Protein AF-0000000087486870 (afdb_homodimer)

Secondary structure (DSSP, 8-state):
-----------TTHHHHHHHHHHHHIIIIIHHHHHHHHSS--TTEEEE--HHHHHHHHTTSPTT-EEEEE-SSSSSEEEEEE-SSSEEEEEEEE-TTS-EEETT----BSSHHHHHHHHHHSPBTTTTB----BTT--------------------/-----------TTHHHHHHHHHHHHIIIIIHHHHHHHHSS--TTEEEE--HHHHHHHHTTSPTT-EEEEE-SSSSSEEEEEE-SSSEEEEEEEE-TTS-EEETT----BSSHHHHHHHHHHSPBTTTTB----BTT--------------------

Solvent-accessible surface area (backbone atoms only — not comparable to full-atom values): 18101 Å² total; per-residue (Å²): 139,82,82,76,78,76,76,78,73,77,68,83,70,59,60,64,51,42,36,50,50,32,49,49,49,39,34,72,64,45,45,55,54,40,36,71,72,63,18,26,82,57,81,38,54,46,39,50,44,53,70,66,55,51,44,62,69,34,63,86,45,61,71,15,22,24,38,35,26,30,51,65,83,51,81,48,42,30,40,37,30,18,44,96,85,48,70,44,78,40,49,30,39,64,49,97,87,60,28,36,25,46,65,96,54,87,64,69,23,85,38,71,66,54,43,50,58,48,28,44,78,43,49,43,78,93,75,66,48,34,42,68,47,44,66,74,60,70,70,67,66,76,74,65,72,68,66,74,69,77,74,72,75,76,76,126,140,81,83,76,77,76,77,79,74,78,69,80,72,58,60,64,52,42,36,49,48,33,49,48,49,39,35,71,64,46,47,55,54,40,38,71,73,63,18,28,82,57,80,38,54,45,38,49,44,53,70,67,57,51,45,62,68,35,64,88,48,60,70,17,21,25,38,34,26,31,50,65,83,50,82,48,42,30,42,37,31,20,44,94,86,48,69,43,77,39,49,30,40,63,48,98,87,59,28,36,24,47,66,97,53,86,65,70,22,86,39,72,65,54,44,51,57,48,27,43,76,43,48,43,79,93,75,65,48,34,42,69,47,44,68,72,61,70,70,68,66,74,73,64,72,68,66,74,70,77,75,72,75,73,78,120

pLDDT: mean 79.56, std 24.62, range [20.8, 97.81]

Foldseek 3Di:
DDPPPPPPDPPPCLLVVLVVVLVCCCVPPPVCVCCVVVVDDDPLEDEADDPVRQQVLAVPPDFQAWHWYDYSPDNAIWIWTHHPVGIDIWGWDADPVRFTDTPVGDDTHNDPVRVLVVQQVAPDPPRRGGHDHYSPPPPPPPPPPPDPPPPPPPDD/DDPPPPPPDPPPCLLVVLVVVLVCCCVPPPVCVCCVVVVDDDPLEDEADDPVRQQVLAVPPDFQAWHWYDYSPDNAIWIWTHHPVGIDIWGWDADPVRFTDTPVGDDTHNDPVRVLVVQQVAPDPPRRGGHDHYSPPPPPPPPPPPDPPPPPPPPD

Structure (mmCIF, N/CA/C/O backbone):
data_AF-0000000087486870-model_v1
#
loop_
_entity.id
_entity.type
_entity.pdbx_description
1 polymer 'SH2 domain-containing protein'
#
loop_
_atom_site.group_PDB
_atom_site.id
_atom_site.type_symbol
_atom_site.label_atom_id
_atom_site.label_alt_id
_atom_site.label_comp_id
_atom_site.label_asym_id
_atom_site.label_entity_id
_atom_site.label_seq_id
_atom_site.pdbx_PDB_ins_code
_atom_site.Cartn_x
_atom_site.Cartn_y
_atom_site.Cartn_z
_atom_site.occupancy
_atom_site.B_iso_or_equiv
_atom_site.auth_seq_id
_atom_site.auth_comp_id
_atom_site.auth_asym_id
_atom_site.auth_atom_id
_atom_site.pdbx_PDB_model_num
ATOM 1 N N . MET A 1 1 ? -38.656 -41.781 22.766 1 29.05 1 MET A N 1
ATOM 2 C CA . MET A 1 1 ? -37.812 -40.969 23.609 1 29.05 1 MET A CA 1
ATOM 3 C C . MET A 1 1 ? -36.625 -40.438 22.812 1 29.05 1 MET A C 1
ATOM 5 O O . MET A 1 1 ? -35.625 -41.125 22.656 1 29.05 1 MET A O 1
ATOM 9 N N . GLU A 1 2 ? -36.75 -39.688 21.688 1 29.05 2 GLU A N 1
ATOM 10 C CA . GLU A 1 2 ? -36.094 -39.312 20.438 1 29.05 2 GLU A CA 1
ATOM 11 C C . GLU A 1 2 ? -34.969 -38.281 20.656 1 29.05 2 GLU A C 1
ATOM 13 O O . GLU A 1 2 ? -35.25 -37.188 21.156 1 29.05 2 GLU A O 1
ATOM 18 N N . SER A 1 3 ? -33.75 -38.688 21.078 1 31.75 3 SER A N 1
ATOM 19 C CA . SER A 1 3 ? -32.594 -37.906 21.438 1 31.75 3 SER A CA 1
ATOM 20 C C . SER A 1 3 ? -32.188 -36.969 20.297 1 31.75 3 SER A C 1
ATOM 22 O O . SER A 1 3 ? -31.906 -37.406 19.188 1 31.75 3 SER A O 1
ATOM 24 N N . THR A 1 4 ? -32.812 -35.75 20.125 1 32.16 4 THR A N 1
ATOM 25 C CA . THR A 1 4 ? -32.594 -34.688 19.156 1 32.16 4 THR A CA 1
ATOM 26 C C . THR A 1 4 ? -31.172 -34.156 19.203 1 32.16 4 THR A C 1
ATOM 28 O O . THR A 1 4 ? -30.734 -33.625 20.234 1 32.16 4 THR A O 1
ATOM 31 N N . THR A 1 5 ? -30.234 -34.844 18.609 1 32 5 THR A N 1
ATOM 32 C CA . THR A 1 5 ? -28.844 -34.438 18.547 1 32 5 THR A CA 1
ATOM 33 C C . THR A 1 5 ? -28.703 -33 18.031 1 32 5 THR A C 1
ATOM 35 O O . THR A 1 5 ? -29.203 -32.688 16.953 1 32 5 THR A O 1
ATOM 38 N N . GLU A 1 6 ? -28.797 -32 18.875 1 30.97 6 GLU A N 1
ATOM 39 C CA . GLU A 1 6 ? -28.609 -30.578 18.609 1 30.97 6 GLU A CA 1
ATOM 40 C C . GLU A 1 6 ? -27.312 -30.328 17.844 1 30.97 6 GLU A C 1
ATOM 42 O O . GLU A 1 6 ? -26.25 -30.781 18.234 1 30.97 6 GLU A O 1
ATOM 47 N N . GLY A 1 7 ? -27.359 -30.266 16.547 1 30.05 7 GLY A N 1
ATOM 48 C CA . GLY A 1 7 ? -26.297 -29.953 15.609 1 30.05 7 GLY A CA 1
ATOM 49 C C . GLY A 1 7 ? -25.547 -28.672 15.961 1 30.05 7 GLY A C 1
ATOM 50 O O . GLY A 1 7 ? -26.156 -27.641 16.25 1 30.05 7 GLY A O 1
ATOM 51 N N . GLY A 1 8 ? -24.516 -28.719 16.75 1 31.3 8 GLY A N 1
ATOM 52 C CA . GLY A 1 8 ? -23.656 -27.641 17.188 1 31.3 8 GLY A CA 1
ATOM 53 C C . GLY A 1 8 ? -23.328 -26.656 16.078 1 31.3 8 GLY A C 1
ATOM 54 O O . GLY A 1 8 ? -22.953 -27.062 14.977 1 31.3 8 GLY A O 1
ATOM 55 N N . GLY A 1 9 ? -24.062 -25.562 15.938 1 31.16 9 GLY A N 1
ATOM 56 C CA . GLY A 1 9 ? -23.891 -24.375 15.109 1 31.16 9 GLY A CA 1
ATOM 57 C C . GLY A 1 9 ? -22.453 -23.891 15.055 1 31.16 9 GLY A C 1
ATOM 58 O O . GLY A 1 9 ? -21.812 -23.719 16.094 1 31.16 9 GLY A O 1
ATOM 59 N N . GLY A 1 10 ? -21.625 -24.297 14.141 1 34.38 10 GLY A N 1
ATOM 60 C CA . GLY A 1 10 ? -20.281 -23.812 13.883 1 34.38 10 GLY A CA 1
ATOM 61 C C . GLY A 1 10 ? -20.172 -22.297 14.016 1 34.38 10 GLY A C 1
ATOM 62 O O . GLY A 1 10 ? -20.922 -21.562 13.375 1 34.38 10 GLY A O 1
ATOM 63 N N . ASP A 1 11 ? -19.953 -21.781 15.156 1 38 11 ASP A N 1
ATOM 64 C CA . ASP A 1 11 ? -19.844 -20.375 15.547 1 38 11 ASP A CA 1
ATOM 65 C C . ASP A 1 11 ? -19.125 -19.562 14.469 1 38 11 ASP A C 1
ATOM 67 O O . ASP A 1 11 ? -18.078 -19.953 13.984 1 38 11 ASP A O 1
ATOM 71 N N . GLY A 1 12 ? -19.781 -18.922 13.57 1 35.97 12 GLY A N 1
ATOM 72 C CA . GLY A 1 12 ? -19.547 -17.859 12.594 1 35.97 12 GLY A CA 1
ATOM 73 C C . GLY A 1 12 ? -18.391 -16.953 12.961 1 35.97 12 GLY A C 1
ATOM 74 O O . GLY A 1 12 ? -18.141 -15.938 12.297 1 35.97 12 GLY A O 1
ATOM 75 N N . ARG A 1 13 ? -17.844 -16.781 14.172 1 39.75 13 ARG A N 1
ATOM 76 C CA . ARG A 1 13 ? -16.688 -16.109 14.766 1 39.75 13 ARG A CA 1
ATOM 77 C C . ARG A 1 13 ? -15.383 -16.672 14.203 1 39.75 13 ARG A C 1
ATOM 79 O O . ARG A 1 13 ? -14.297 -16.266 14.641 1 39.75 13 ARG A O 1
ATOM 86 N N . GLY A 1 14 ? -15.188 -17.688 13.5 1 44.34 14 GLY A N 1
ATOM 87 C CA . GLY A 1 14 ? -14.102 -18.438 12.898 1 44.34 14 GLY A CA 1
ATOM 88 C C . GLY A 1 14 ? -13.352 -17.656 11.836 1 44.34 14 GLY A C 1
ATOM 89 O O . GLY A 1 14 ? -12.148 -17.844 11.648 1 44.34 14 GLY A O 1
ATOM 90 N N . GLY A 1 15 ? -14.039 -16.922 10.875 1 50.19 15 GLY A N 1
ATOM 91 C CA . GLY A 1 15 ? -13.5 -16.094 9.812 1 50.19 15 GLY A CA 1
ATOM 92 C C . GLY A 1 15 ? -12.656 -14.938 10.328 1 50.19 15 GLY A C 1
ATOM 93 O O . GLY A 1 15 ? -11.625 -14.609 9.75 1 50.19 15 GLY A O 1
ATOM 94 N N . GLY A 1 16 ? -13.094 -14.297 11.461 1 59.91 16 GLY A N 1
ATOM 95 C CA . GLY A 1 16 ? -12.391 -13.234 12.164 1 59.91 16 GLY A CA 1
ATOM 96 C C . GLY A 1 16 ? -11.016 -13.648 12.656 1 59.91 16 GLY A C 1
ATOM 97 O O . GLY A 1 16 ? -10.055 -12.891 12.547 1 59.91 16 GLY A O 1
ATOM 98 N N . GLY A 1 17 ? -10.914 -14.977 12.945 1 80.81 17 GLY A N 1
ATOM 99 C CA . GLY A 1 17 ? -9.664 -15.469 13.508 1 80.81 17 GLY A CA 1
ATOM 100 C C . GLY A 1 17 ? -8.57 -15.633 12.469 1 80.81 17 GLY A C 1
ATOM 101 O O . GLY A 1 17 ? -7.445 -15.172 12.664 1 80.81 17 GLY A O 1
ATOM 102 N N . LEU A 1 18 ? -8.938 -16.188 11.305 1 84.25 18 LEU A N 1
ATOM 103 C CA . LEU A 1 18 ? -7.93 -16.406 10.273 1 84.25 18 LEU A CA 1
ATOM 104 C C . LEU A 1 18 ? -7.496 -15.086 9.648 1 84.25 18 LEU A C 1
ATOM 106 O O . LEU A 1 18 ? -6.316 -14.898 9.336 1 84.25 18 LEU A O 1
ATOM 110 N N . ARG A 1 19 ? -8.508 -14.203 9.477 1 87.31 19 ARG A N 1
ATOM 111 C CA . ARG A 1 19 ? -8.18 -12.891 8.922 1 87.31 19 ARG A CA 1
ATOM 112 C C . ARG A 1 19 ? -7.133 -12.188 9.781 1 87.31 19 ARG A C 1
ATOM 114 O O . ARG A 1 19 ? -6.188 -11.594 9.258 1 87.31 19 ARG A O 1
ATOM 121 N N . GLU A 1 20 ? -7.301 -12.32 11.039 1 89.06 20 GLU A N 1
ATOM 122 C CA . GLU A 1 20 ? -6.352 -11.695 11.953 1 89.06 20 GLU A CA 1
ATOM 123 C C . GLU A 1 20 ? -4.98 -12.359 11.867 1 89.06 20 GLU A C 1
ATOM 125 O O . GLU A 1 20 ? -3.951 -11.695 12.008 1 89.06 20 GLU A O 1
ATOM 130 N N . LEU A 1 21 ? -5.059 -13.633 11.719 1 90.94 21 LEU A N 1
ATOM 131 C CA . LEU A 1 21 ? -3.805 -14.367 11.609 1 90.94 21 LEU A CA 1
ATOM 132 C C . LEU A 1 21 ? -3.07 -13.992 10.32 1 90.94 21 LEU A C 1
ATOM 134 O O . LEU A 1 21 ? -1.854 -13.789 10.336 1 90.94 21 LEU A O 1
ATOM 138 N N . VAL A 1 22 ? -3.76 -13.875 9.258 1 92.38 22 VAL A N 1
ATOM 139 C CA . VAL A 1 22 ? -3.164 -13.492 7.977 1 92.38 22 VAL A CA 1
ATOM 140 C C . VAL A 1 22 ? -2.621 -12.07 8.07 1 92.38 22 VAL A C 1
ATOM 142 O O . VAL A 1 22 ? -1.513 -11.789 7.605 1 92.38 22 VAL A O 1
ATOM 145 N N . LEU A 1 23 ? -3.402 -11.234 8.664 1 92.38 23 LEU A N 1
ATOM 146 C CA . LEU A 1 23 ? -2.973 -9.852 8.859 1 92.38 23 LEU A CA 1
ATOM 147 C C . LEU A 1 23 ? -1.685 -9.789 9.672 1 92.38 23 LEU A C 1
ATOM 149 O O . LEU A 1 23 ? -0.759 -9.055 9.32 1 92.38 23 LEU A O 1
ATOM 153 N N . LYS A 1 24 ? -1.639 -10.539 10.711 1 92.56 24 LYS A N 1
ATOM 154 C CA . LYS A 1 24 ? -0.446 -10.57 11.555 1 92.56 24 LYS A CA 1
ATOM 155 C C . LYS A 1 24 ? 0.761 -11.094 10.781 1 92.56 24 LYS A C 1
ATOM 157 O O . LYS A 1 24 ? 1.847 -10.516 10.844 1 92.56 24 LYS A O 1
ATOM 162 N N . TRP A 1 25 ? 0.543 -12.156 10.094 1 93.5 25 TRP A N 1
ATOM 163 C CA . TRP A 1 25 ? 1.604 -12.695 9.25 1 93.5 25 TRP A CA 1
ATOM 164 C C . TRP A 1 25 ? 2.125 -11.633 8.281 1 93.5 25 TRP A C 1
ATOM 166 O O . TRP A 1 25 ? 3.336 -11.43 8.18 1 93.5 25 TRP A O 1
ATOM 176 N N . PHE A 1 26 ? 1.26 -10.984 7.586 1 94.56 26 PHE A N 1
ATOM 177 C CA . PHE A 1 26 ? 1.646 -10.008 6.574 1 94.56 26 PHE A CA 1
ATOM 178 C C . PHE A 1 26 ? 2.4 -8.836 7.207 1 94.56 26 PHE A C 1
ATOM 180 O O . PHE A 1 26 ? 3.469 -8.453 6.73 1 94.56 26 PHE A O 1
ATOM 187 N N . THR A 1 27 ? 1.875 -8.297 8.281 1 93.81 27 THR A N 1
ATOM 188 C CA . THR A 1 27 ? 2.432 -7.082 8.859 1 93.81 27 THR A CA 1
ATOM 189 C C . THR A 1 27 ? 3.77 -7.367 9.539 1 93.81 27 THR A C 1
ATOM 191 O O . THR A 1 27 ? 4.656 -6.512 9.555 1 93.81 27 THR A O 1
ATOM 194 N N . GLU A 1 28 ? 3.945 -8.602 10.016 1 91.38 28 GLU A N 1
ATOM 195 C CA . GLU A 1 28 ? 5.156 -8.914 10.766 1 91.38 28 GLU A CA 1
ATOM 196 C C . GLU A 1 28 ? 6.254 -9.453 9.852 1 91.38 28 GLU A C 1
ATOM 198 O O . GLU A 1 28 ? 7.441 -9.227 10.094 1 91.38 28 GLU A O 1
ATOM 203 N N . THR A 1 29 ? 5.863 -10.094 8.805 1 91.88 29 THR A N 1
ATOM 204 C CA . THR A 1 29 ? 6.902 -10.805 8.062 1 91.88 29 THR A CA 1
ATOM 205 C C . THR A 1 29 ? 7.039 -10.234 6.652 1 91.88 29 THR A C 1
ATOM 207 O O . THR A 1 29 ? 8.133 -10.219 6.09 1 91.88 29 THR A O 1
ATOM 210 N N . GLN A 1 30 ? 5.992 -9.742 6.016 1 92.56 30 GLN A N 1
ATOM 211 C CA . GLN A 1 30 ? 6.016 -9.367 4.605 1 92.56 30 GLN A CA 1
ATOM 212 C C . GLN A 1 30 ? 6.152 -7.855 4.441 1 92.56 30 GLN A C 1
ATOM 214 O O . GLN A 1 30 ? 7.035 -7.383 3.725 1 92.56 30 GLN A O 1
ATOM 219 N N . ALA A 1 31 ? 5.352 -7.133 5.18 1 92.69 31 ALA A N 1
ATOM 220 C CA . ALA A 1 31 ? 5.281 -5.684 5.023 1 92.69 31 ALA A CA 1
ATOM 221 C C . ALA A 1 31 ? 6.641 -5.039 5.273 1 92.69 31 ALA A C 1
ATOM 223 O O . ALA A 1 31 ? 7.098 -4.211 4.477 1 92.69 31 ALA A O 1
ATOM 224 N N . PRO A 1 32 ? 7.371 -5.406 6.336 1 90.88 32 PRO A N 1
ATOM 225 C CA . PRO A 1 32 ? 8.68 -4.793 6.551 1 90.88 32 PRO A CA 1
ATOM 226 C C . PRO A 1 32 ? 9.648 -5.039 5.391 1 90.88 32 PRO A C 1
ATOM 228 O O . PRO A 1 32 ? 10.398 -4.141 5.004 1 90.88 32 PRO A O 1
ATOM 231 N N . LEU A 1 33 ? 9.57 -6.223 4.855 1 88.31 33 LEU A N 1
ATOM 232 C CA . LEU A 1 33 ? 10.453 -6.562 3.746 1 88.31 33 LEU A CA 1
ATOM 233 C C . LEU A 1 33 ? 10.125 -5.715 2.52 1 88.31 33 LEU A C 1
ATOM 235 O O . LEU A 1 33 ? 11.039 -5.207 1.855 1 88.31 33 LEU A O 1
ATOM 239 N N . ILE A 1 34 ? 8.906 -5.508 2.277 1 91.06 34 ILE A N 1
ATOM 240 C CA . ILE A 1 34 ? 8.469 -4.73 1.123 1 91.06 34 ILE A CA 1
ATOM 241 C C . ILE A 1 34 ? 8.867 -3.268 1.308 1 91.06 34 ILE A C 1
ATOM 243 O O . ILE A 1 34 ? 9.453 -2.658 0.411 1 91.06 34 ILE A O 1
ATOM 247 N N . LEU A 1 35 ? 8.625 -2.75 2.418 1 90 35 LEU A N 1
ATOM 248 C CA . LEU A 1 35 ? 8.852 -1.332 2.672 1 90 35 LEU A CA 1
ATOM 249 C C . LEU A 1 35 ? 10.344 -1.027 2.77 1 90 35 LEU A C 1
ATOM 251 O O . LEU A 1 35 ? 10.781 0.054 2.379 1 90 35 LEU A O 1
ATOM 255 N N . LEU A 1 36 ? 11.047 -1.951 3.305 1 86.19 36 LEU A N 1
ATOM 256 C CA . LEU A 1 36 ? 12.492 -1.745 3.422 1 86.19 36 LEU A CA 1
ATOM 257 C C . LEU A 1 36 ? 13.164 -1.841 2.059 1 86.19 36 LEU A C 1
ATOM 259 O O . LEU A 1 36 ? 14.109 -1.103 1.776 1 86.19 36 LEU A O 1
ATOM 263 N N . HIS A 1 37 ? 12.656 -2.66 1.261 1 85.25 37 HIS A N 1
ATOM 264 C CA . HIS A 1 37 ? 13.32 -2.908 -0.013 1 85.25 37 HIS A CA 1
ATOM 265 C C . HIS A 1 37 ? 12.789 -1.985 -1.103 1 85.25 37 HIS A C 1
ATOM 267 O O . HIS A 1 37 ? 13.555 -1.464 -1.914 1 85.25 37 HIS A O 1
ATOM 273 N N . LYS A 1 38 ? 11.492 -1.712 -1.064 1 85.62 38 LYS A N 1
ATOM 274 C CA . LYS A 1 38 ? 10.867 -0.97 -2.158 1 85.62 38 LYS A CA 1
ATOM 275 C C . LYS A 1 38 ? 10.445 0.425 -1.707 1 85.62 38 LYS A C 1
ATOM 277 O O . LYS A 1 38 ? 10.141 1.284 -2.535 1 85.62 38 LYS A O 1
ATOM 282 N N . GLY A 1 39 ? 10.445 0.606 -0.402 1 86.62 39 GLY A N 1
ATOM 283 C CA . GLY A 1 39 ? 10.055 1.897 0.138 1 86.62 39 GLY A CA 1
ATOM 284 C C . GLY A 1 39 ? 8.555 2.105 0.155 1 86.62 39 GLY A C 1
ATOM 285 O O . GLY A 1 39 ? 8.047 2.963 0.884 1 86.62 39 GLY A O 1
ATOM 286 N N . ASN A 1 40 ? 7.879 1.387 -0.763 1 88.06 40 ASN A N 1
ATOM 287 C CA . ASN A 1 40 ? 6.426 1.436 -0.86 1 88.06 40 ASN A CA 1
ATOM 288 C C . ASN A 1 40 ? 5.848 0.089 -1.287 1 88.06 40 ASN A C 1
ATOM 290 O O . ASN A 1 40 ? 6.586 -0.807 -1.698 1 88.06 40 ASN A O 1
ATOM 294 N N . PHE A 1 41 ? 4.559 0.022 -1.098 1 89.56 41 PHE A N 1
ATOM 295 C CA . PHE A 1 41 ? 3.883 -1.17 -1.595 1 89.56 41 PHE A CA 1
ATOM 296 C C . PHE A 1 41 ? 3.695 -1.095 -3.105 1 89.56 41 PHE A C 1
ATOM 298 O O . PHE A 1 41 ? 3.373 -0.035 -3.645 1 89.56 41 PHE A O 1
ATOM 305 N N . PRO A 1 42 ? 3.871 -2.27 -3.709 1 90.25 42 PRO A N 1
ATOM 306 C CA . PRO A 1 42 ? 3.752 -2.277 -5.168 1 90.25 42 PRO A CA 1
ATOM 307 C C . PRO A 1 42 ? 2.316 -2.061 -5.645 1 90.25 42 PRO A C 1
ATOM 309 O O . PRO A 1 42 ? 1.368 -2.424 -4.945 1 90.25 42 PRO A O 1
ATOM 312 N N . ASP A 1 43 ? 2.172 -1.656 -6.898 1 87.12 43 ASP A N 1
ATOM 313 C CA . ASP A 1 43 ? 0.871 -1.327 -7.473 1 87.12 43 ASP A CA 1
ATOM 314 C C . ASP A 1 43 ? 0.023 -2.584 -7.668 1 87.12 43 ASP A C 1
ATOM 316 O O . ASP A 1 43 ? -1.207 -2.518 -7.641 1 87.12 43 ASP A O 1
ATOM 320 N N . TRP A 1 44 ? 0.717 -3.646 -7.879 1 92.12 44 TRP A N 1
ATOM 321 C CA . TRP A 1 44 ? -0.032 -4.871 -8.133 1 92.12 44 TRP A CA 1
ATOM 322 C C . TRP A 1 44 ? -0.587 -5.453 -6.84 1 92.12 44 TRP A C 1
ATOM 324 O O . TRP A 1 44 ? -1.419 -6.363 -6.867 1 92.12 44 TRP A O 1
ATOM 334 N N . PHE A 1 45 ? -0.152 -4.93 -5.684 1 93.5 45 PHE A N 1
ATOM 335 C CA . PHE A 1 45 ? -0.605 -5.441 -4.395 1 93.5 45 PHE A CA 1
ATOM 336 C C . PHE A 1 45 ? -1.878 -4.73 -3.949 1 93.5 45 PHE A C 1
ATOM 338 O O . PHE A 1 45 ? -1.893 -3.508 -3.801 1 93.5 45 PHE A O 1
ATOM 345 N N . GLN A 1 46 ? -2.912 -5.5 -3.613 1 92.44 46 GLN A N 1
ATOM 346 C CA . GLN A 1 46 ? -4.227 -4.926 -3.346 1 92.44 46 GLN A CA 1
ATOM 347 C C . GLN A 1 46 ? -4.629 -5.129 -1.887 1 92.44 46 GLN A C 1
ATOM 349 O O . GLN A 1 46 ? -5.727 -4.738 -1.481 1 92.44 46 GLN A O 1
ATOM 354 N N . GLY A 1 47 ? -3.764 -5.742 -1.059 1 93.44 47 GLY A N 1
ATOM 355 C CA . GLY A 1 47 ? -4.16 -6.016 0.314 1 93.44 47 GLY A CA 1
ATOM 356 C C . GLY A 1 47 ? -5.27 -7.043 0.422 1 93.44 47 GLY A C 1
ATOM 357 O O . GLY A 1 47 ? -5.301 -8.016 -0.335 1 93.44 47 GLY A O 1
ATOM 358 N N . PHE A 1 48 ? -6.105 -6.781 1.384 1 92.38 48 PHE A N 1
ATOM 359 C CA . PHE A 1 48 ? -7.242 -7.684 1.531 1 92.38 48 PHE A CA 1
ATOM 360 C C . PHE A 1 48 ? -8.32 -7.371 0.498 1 92.38 48 PHE A C 1
ATOM 362 O O . PHE A 1 48 ? -8.922 -6.297 0.526 1 92.38 48 PHE A O 1
ATOM 369 N N . THR A 1 49 ? -8.43 -8.148 -0.453 1 91.62 49 THR A N 1
ATOM 370 C CA . THR A 1 49 ? -9.445 -8.031 -1.493 1 91.62 49 THR A CA 1
ATOM 371 C C . THR A 1 49 ? -10.125 -9.375 -1.74 1 91.62 49 THR A C 1
ATOM 373 O O . THR A 1 49 ? -9.461 -10.375 -2.023 1 91.62 49 THR A O 1
ATOM 376 N N . ALA A 1 50 ? -11.383 -9.289 -1.617 1 92.56 50 ALA A N 1
ATOM 377 C CA . ALA A 1 50 ? -12.156 -10.508 -1.819 1 92.56 50 ALA A CA 1
ATOM 378 C C . ALA A 1 50 ? -12.078 -10.977 -3.27 1 92.56 50 ALA A C 1
ATOM 380 O O . ALA A 1 50 ? -11.852 -10.172 -4.176 1 92.56 50 ALA A O 1
ATOM 381 N N . ARG A 1 51 ? -12.367 -12.281 -3.436 1 95.38 51 ARG A N 1
ATOM 382 C CA . ARG A 1 51 ? -12.344 -12.891 -4.762 1 95.38 51 ARG A CA 1
ATOM 383 C C . ARG A 1 51 ? -13.25 -12.133 -5.727 1 95.38 51 ARG A C 1
ATOM 385 O O . ARG A 1 51 ? -12.836 -11.773 -6.828 1 95.38 51 ARG A O 1
ATOM 392 N N . LYS A 1 52 ? -14.398 -11.836 -5.258 1 95.81 52 LYS A N 1
ATOM 393 C CA . LYS A 1 52 ? -15.375 -11.172 -6.121 1 95.81 52 LYS A CA 1
ATOM 394 C C . LYS A 1 52 ? -14.891 -9.789 -6.539 1 95.81 52 LYS A C 1
ATOM 396 O O . LYS A 1 52 ? -15.062 -9.383 -7.691 1 95.81 52 LYS A O 1
ATOM 401 N N . GLU A 1 53 ? -14.32 -9.094 -5.645 1 94.06 53 GLU A N 1
ATOM 402 C CA . GLU A 1 53 ? -13.805 -7.762 -5.949 1 94.06 53 GLU A CA 1
ATOM 403 C C . GLU A 1 53 ? -12.672 -7.832 -6.965 1 94.06 53 GLU A C 1
ATOM 405 O O . GLU A 1 53 ? -12.586 -6.996 -7.867 1 94.06 53 GLU A O 1
ATOM 410 N N . ALA A 1 54 ? -11.844 -8.781 -6.758 1 95.81 54 ALA A N 1
ATOM 411 C CA . ALA A 1 54 ? -10.766 -8.977 -7.719 1 95.81 54 ALA A CA 1
ATOM 412 C C . ALA A 1 54 ? -11.312 -9.273 -9.109 1 95.81 54 ALA A C 1
ATOM 414 O O . ALA A 1 54 ? -10.836 -8.719 -10.102 1 95.81 54 ALA A O 1
ATOM 415 N N . GLU A 1 55 ? -12.266 -10.102 -9.156 1 97.31 55 GLU A N 1
ATOM 416 C CA . GLU A 1 55 ? -12.898 -10.43 -10.43 1 97.31 55 GLU A CA 1
ATOM 417 C C . GLU A 1 55 ? -13.523 -9.195 -11.078 1 97.31 55 GLU A C 1
ATOM 419 O O . GLU A 1 55 ? -13.414 -9 -12.289 1 97.31 55 GLU A O 1
ATOM 424 N N . ASP A 1 56 ? -14.133 -8.414 -10.273 1 96 56 ASP A N 1
ATOM 425 C CA . ASP A 1 56 ? -14.727 -7.18 -10.773 1 96 56 ASP A CA 1
ATOM 426 C C . ASP A 1 56 ? -13.656 -6.227 -11.305 1 96 56 ASP A C 1
ATOM 428 O O . ASP A 1 56 ? -13.836 -5.605 -12.359 1 96 56 ASP A O 1
ATOM 432 N N . GLN A 1 57 ? -12.57 -6.125 -10.594 1 92.69 57 GLN A N 1
ATOM 433 C CA . GLN A 1 57 ? -11.477 -5.234 -10.969 1 92.69 57 GLN A CA 1
ATOM 434 C C . GLN A 1 57 ? -10.82 -5.691 -12.273 1 92.69 57 GLN A C 1
ATOM 436 O O . GLN A 1 57 ? -10.375 -4.863 -13.07 1 92.69 57 GLN A O 1
ATOM 441 N N . LEU A 1 58 ? -10.844 -6.973 -12.539 1 95.56 58 LEU A N 1
ATOM 442 C CA . LEU A 1 58 ? -10.117 -7.52 -13.68 1 95.56 58 LEU A CA 1
ATOM 443 C C . LEU A 1 58 ? -11.07 -7.797 -14.844 1 95.56 58 LEU A C 1
ATOM 445 O O . LEU A 1 58 ? -10.633 -8.141 -15.945 1 95.56 58 LEU A O 1
ATOM 449 N N . ARG A 1 59 ? -12.328 -7.641 -14.648 1 94.81 59 ARG A N 1
ATOM 450 C CA . ARG A 1 59 ? -13.359 -8.055 -15.594 1 94.81 59 ARG A CA 1
ATOM 451 C C . ARG A 1 59 ? -13.133 -7.41 -16.953 1 94.81 59 ARG A C 1
ATOM 453 O O . ARG A 1 59 ? -13.172 -8.094 -17.984 1 94.81 59 ARG A O 1
ATOM 460 N N . ASP A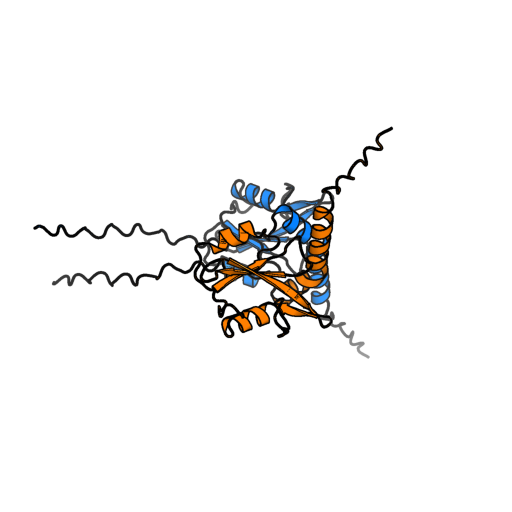 1 60 ? -12.828 -6.148 -17.047 1 91.94 60 ASP A N 1
ATOM 461 C CA . ASP A 1 60 ? -12.711 -5.441 -18.312 1 91.94 60 ASP A CA 1
ATOM 462 C C . ASP A 1 60 ? -11.242 -5.16 -18.656 1 91.94 60 ASP A C 1
ATOM 464 O O . ASP A 1 60 ? -10.945 -4.316 -19.5 1 91.94 60 ASP A O 1
ATOM 468 N N . LYS A 1 61 ? -10.414 -5.863 -18.016 1 94.44 61 LYS A N 1
ATOM 469 C CA . LYS A 1 61 ? -8.9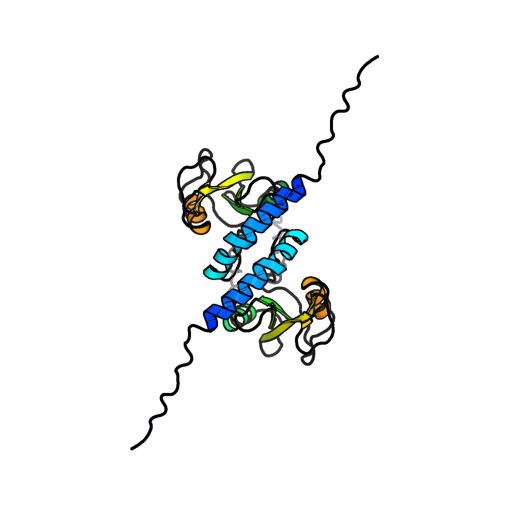84 -5.676 -18.266 1 94.44 61 LYS A CA 1
ATOM 470 C C . LYS A 1 61 ? -8.492 -6.648 -19.328 1 94.44 61 LYS A C 1
ATOM 472 O O . LYS A 1 61 ? -9.156 -7.645 -19.625 1 94.44 61 LYS A O 1
ATOM 477 N N . PRO A 1 62 ? -7.379 -6.27 -19.984 1 94.5 62 PRO A N 1
ATOM 478 C CA . PRO A 1 62 ? -6.828 -7.168 -21 1 94.5 62 PRO A CA 1
ATOM 479 C C . PRO A 1 62 ? -6.391 -8.516 -20.422 1 94.5 62 PRO A C 1
ATOM 481 O O . PRO A 1 62 ? -6.156 -8.625 -19.203 1 94.5 62 PRO A O 1
ATOM 484 N N . LEU A 1 63 ? -6.258 -9.461 -21.281 1 95.75 63 LEU A N 1
ATOM 485 C CA . LEU A 1 63 ? -5.777 -10.797 -20.922 1 95.75 63 LEU A CA 1
ATOM 486 C C . LEU A 1 63 ? -4.434 -10.719 -20.203 1 95.75 63 LEU A C 1
ATOM 488 O O . LEU A 1 63 ? -3.541 -9.977 -20.641 1 95.75 63 LEU A O 1
ATOM 492 N N . GLY A 1 64 ? -4.305 -11.461 -19.109 1 97.06 64 GLY A N 1
ATOM 493 C CA . GLY A 1 64 ? -3.035 -11.523 -18.406 1 97.06 64 GLY A CA 1
ATOM 494 C C . GLY A 1 64 ? -2.893 -10.445 -17.344 1 97.06 64 GLY A C 1
ATOM 495 O O . GLY A 1 64 ? -1.989 -10.5 -16.516 1 97.06 64 GLY A O 1
ATOM 496 N N . CYS A 1 65 ? -3.764 -9.445 -17.344 1 97.19 65 CYS A N 1
ATOM 497 C CA . CYS A 1 65 ? -3.75 -8.445 -16.281 1 97.19 65 CYS A CA 1
ATOM 498 C C . CYS A 1 65 ? -3.957 -9.094 -14.922 1 97.19 65 CYS A C 1
ATOM 500 O O . CYS A 1 65 ? -4.766 -10.016 -14.789 1 97.19 65 CYS A O 1
ATOM 502 N N . PHE A 1 66 ? -3.244 -8.539 -13.938 1 97.38 66 PHE A N 1
ATOM 503 C CA . PHE A 1 66 ? -3.23 -9.32 -12.711 1 97.38 66 PHE A CA 1
ATOM 504 C C . PHE A 1 66 ? -3.17 -8.406 -11.492 1 97.38 66 PHE A C 1
ATOM 506 O O . PHE A 1 66 ? -2.904 -7.211 -11.617 1 97.38 66 PHE A O 1
ATOM 513 N N . LEU A 1 67 ? -3.441 -8.914 -10.367 1 96.75 67 LEU A N 1
ATOM 514 C CA . LEU A 1 67 ? -3.221 -8.305 -9.062 1 96.75 67 LEU A CA 1
ATOM 515 C C . LEU A 1 67 ? -2.875 -9.367 -8.016 1 96.75 67 LEU A C 1
ATOM 517 O O . LEU A 1 67 ? -3.084 -10.555 -8.25 1 96.75 67 LEU A O 1
ATOM 521 N N . ILE A 1 68 ? -2.189 -9 -7.004 1 96.94 68 ILE A N 1
ATOM 522 C CA . ILE A 1 68 ? -1.88 -9.852 -5.863 1 96.94 68 ILE A CA 1
ATOM 523 C C . ILE A 1 68 ? -2.658 -9.383 -4.637 1 96.94 68 ILE A C 1
ATOM 525 O O . ILE A 1 68 ? -2.697 -8.188 -4.34 1 96.94 68 ILE A O 1
ATOM 529 N N . ARG A 1 69 ? -3.283 -10.375 -3.941 1 96.19 69 ARG A N 1
ATOM 530 C CA . ARG A 1 69 ? -4.156 -10.016 -2.832 1 96.19 69 ARG A CA 1
ATOM 531 C C . ARG A 1 69 ? -3.996 -10.984 -1.668 1 96.19 69 ARG A C 1
ATOM 533 O O . ARG A 1 69 ? -3.389 -12.047 -1.82 1 96.19 69 ARG A O 1
ATOM 540 N N . LEU A 1 70 ? -4.441 -10.547 -0.507 1 95.38 70 LEU A N 1
ATOM 541 C CA . LEU A 1 70 ? -4.578 -11.406 0.666 1 95.38 70 LEU A CA 1
ATOM 542 C C . LEU A 1 70 ? -5.996 -11.945 0.783 1 95.38 70 LEU A C 1
ATOM 544 O O . LEU A 1 70 ? -6.949 -11.32 0.314 1 95.38 70 LEU A O 1
ATOM 548 N N . SER A 1 71 ? -6.125 -13.094 1.315 1 90.19 71 SER A N 1
ATOM 549 C CA . SER A 1 71 ? -7.441 -13.68 1.537 1 90.19 71 SER A CA 1
ATOM 550 C C . SER A 1 71 ? -7.578 -14.203 2.963 1 90.19 71 SER A C 1
ATOM 552 O O . SER A 1 71 ? -6.582 -14.391 3.66 1 90.19 71 SER A O 1
ATOM 554 N N . ASP A 1 72 ? -8.82 -14.367 3.387 1 84.81 72 ASP A N 1
ATOM 555 C CA . ASP A 1 72 ? -9.094 -14.922 4.707 1 84.81 72 ASP A CA 1
ATOM 556 C C . ASP A 1 72 ? -9.133 -16.453 4.664 1 84.81 72 ASP A C 1
ATOM 558 O O . ASP A 1 72 ? -9.633 -17.094 5.59 1 84.81 72 ASP A O 1
ATOM 562 N N . LYS A 1 73 ? -8.594 -17.016 3.582 1 82.69 73 LYS A N 1
ATOM 563 C CA . LYS A 1 73 ? -8.719 -18.469 3.416 1 82.69 73 LYS A CA 1
ATOM 564 C C . LYS A 1 73 ? -7.379 -19.156 3.617 1 82.69 73 LYS A C 1
ATOM 566 O O . LYS A 1 73 ? -7.336 -20.344 3.986 1 82.69 73 LYS A O 1
ATOM 571 N N . ALA A 1 74 ? -6.277 -18.531 3.387 1 82.94 74 ALA A N 1
ATOM 572 C CA . ALA A 1 74 ? -4.945 -19.125 3.49 1 82.94 74 ALA A CA 1
ATOM 573 C C . ALA A 1 74 ? -3.912 -18.062 3.879 1 82.94 74 ALA A C 1
ATOM 575 O O . ALA A 1 74 ? -4.008 -16.906 3.463 1 82.94 74 ALA A O 1
ATOM 576 N N . ILE A 1 75 ? -2.979 -18.516 4.746 1 88.44 75 ILE A N 1
ATOM 577 C CA . ILE A 1 75 ? -1.837 -17.656 5.043 1 88.44 75 ILE A CA 1
ATOM 578 C C . ILE A 1 75 ? -0.908 -17.594 3.834 1 88.44 75 ILE A C 1
ATOM 580 O O . ILE A 1 75 ? -0.219 -18.578 3.521 1 88.44 75 ILE A O 1
ATOM 584 N N . GLY A 1 76 ? -0.856 -16.531 3.17 1 93.12 76 GLY A N 1
ATOM 585 C CA . GLY A 1 76 ? -0.087 -16.328 1.953 1 93.12 76 GLY A CA 1
ATOM 586 C C . GLY A 1 76 ? -0.739 -15.352 0.996 1 93.12 76 GLY A C 1
ATOM 587 O O . GLY A 1 76 ? -1.67 -14.633 1.371 1 93.12 76 GLY A O 1
ATOM 588 N N . TYR A 1 77 ? -0.183 -15.266 -0.211 1 96.31 77 TYR A N 1
ATOM 589 C CA . TYR A 1 77 ? -0.707 -14.375 -1.238 1 96.31 77 TYR A CA 1
ATOM 590 C C . TYR A 1 77 ? -1.583 -15.133 -2.227 1 96.31 77 TYR A C 1
ATOM 592 O O . TYR A 1 77 ? -1.486 -16.359 -2.338 1 96.31 77 TYR A O 1
ATOM 600 N N . ILE A 1 78 ? -2.455 -14.406 -2.855 1 96.94 78 ILE A N 1
ATOM 601 C CA . ILE A 1 78 ? -3.24 -14.953 -3.959 1 96.94 78 ILE A CA 1
ATOM 602 C C . ILE A 1 78 ? -2.969 -14.148 -5.23 1 96.94 78 ILE A C 1
ATOM 604 O O . ILE A 1 78 ? -3.051 -12.922 -5.227 1 96.94 78 ILE A O 1
ATOM 608 N N . LEU A 1 79 ? -2.615 -14.781 -6.27 1 97.19 79 LEU A N 1
ATOM 609 C CA . LEU A 1 79 ? -2.525 -14.188 -7.598 1 97.19 79 LEU A CA 1
ATOM 610 C C . LEU A 1 79 ? -3.861 -14.281 -8.328 1 97.19 79 LEU A C 1
ATOM 612 O O . LEU A 1 79 ? -4.395 -15.375 -8.516 1 97.19 79 LEU A O 1
ATOM 616 N N . SER A 1 80 ? -4.406 -13.172 -8.648 1 97.44 80 SER A N 1
ATOM 617 C CA . SER A 1 80 ? -5.598 -13.109 -9.492 1 97.44 80 SER A CA 1
ATOM 618 C C . SER A 1 80 ? -5.277 -12.484 -10.844 1 97.44 80 SER A C 1
ATOM 620 O O . SER A 1 80 ? -4.66 -11.414 -10.914 1 97.44 80 SER A O 1
ATOM 622 N N . TYR A 1 81 ? -5.688 -13.188 -11.906 1 97.62 81 TYR A N 1
ATOM 623 C CA . TYR A 1 81 ? -5.422 -12.594 -13.211 1 97.62 81 TYR A CA 1
ATOM 624 C C . TYR A 1 81 ? -6.539 -12.922 -14.195 1 97.62 81 TYR A C 1
ATOM 626 O O . TYR A 1 81 ? -7.309 -13.859 -13.977 1 97.62 81 TYR A O 1
ATOM 634 N N . LYS A 1 82 ? -6.57 -12.055 -15.203 1 97.81 82 LYS A N 1
ATOM 635 C CA . LYS A 1 82 ? -7.57 -12.219 -16.25 1 97.81 82 LYS A CA 1
ATOM 636 C C . LYS A 1 82 ? -7.164 -13.32 -17.234 1 97.81 82 LYS A C 1
ATOM 638 O O . LYS A 1 82 ? -6.227 -13.148 -18.016 1 97.81 82 LYS A O 1
ATOM 643 N N . GLY A 1 83 ? -7.91 -14.398 -17.219 1 97.12 83 GLY A N 1
ATOM 644 C CA . GLY A 1 83 ? -7.707 -15.453 -18.188 1 97.12 83 GLY A CA 1
ATOM 645 C C . GLY A 1 83 ? -8.57 -15.289 -19.438 1 97.12 83 GLY A C 1
ATOM 646 O O . GLY A 1 83 ? -9.258 -14.273 -19.578 1 97.12 83 GLY A O 1
ATOM 647 N N . GLN A 1 84 ? -8.414 -16.188 -20.344 1 95.75 84 GLN A N 1
ATOM 648 C CA . GLN A 1 84 ? -9.133 -16.125 -21.625 1 95.75 84 GLN A CA 1
ATOM 649 C C . GLN A 1 84 ? -10.641 -16.188 -21.406 1 95.75 84 GLN A C 1
ATOM 651 O O . GLN A 1 84 ? -11.398 -15.453 -22.047 1 95.75 84 GLN A O 1
ATOM 656 N N . ASP A 1 85 ? -11.016 -16.953 -20.469 1 94.62 85 ASP A N 1
ATOM 657 C CA . ASP A 1 85 ? -12.453 -17.172 -20.344 1 94.62 85 ASP A CA 1
ATOM 658 C C . ASP A 1 85 ? -12.977 -16.703 -18.984 1 94.62 85 ASP A C 1
ATOM 660 O O . ASP A 1 85 ? -14.172 -16.484 -18.812 1 94.62 85 ASP A O 1
ATOM 664 N N . ARG A 1 86 ? -12.102 -16.703 -18.047 1 96 86 ARG A N 1
ATOM 665 C CA . ARG A 1 86 ? -12.492 -16.297 -16.703 1 96 86 ARG A CA 1
ATOM 666 C C . ARG A 1 86 ? -11.289 -15.789 -15.914 1 96 86 ARG A C 1
ATOM 668 O O . ARG A 1 86 ? -10.148 -15.922 -16.359 1 96 86 ARG A O 1
ATOM 675 N N . CYS A 1 87 ? -11.578 -15.203 -14.797 1 97.69 87 C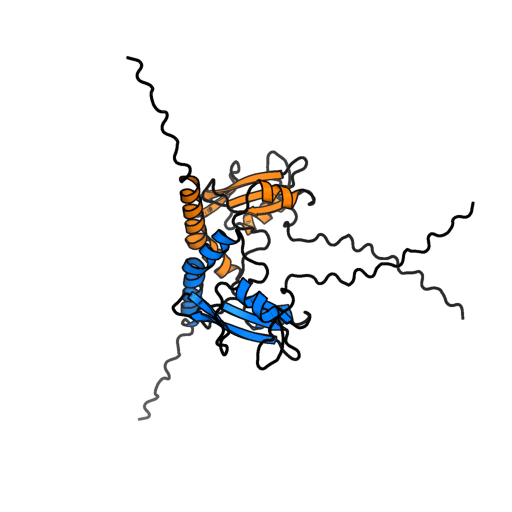YS A N 1
ATOM 676 C CA . CYS A 1 87 ? -10.516 -14.836 -13.867 1 97.69 87 CYS A CA 1
ATOM 677 C C . CYS A 1 87 ? -9.977 -16.062 -13.148 1 97.69 87 CYS A C 1
ATOM 679 O O . CYS A 1 87 ? -10.742 -16.938 -12.734 1 97.69 87 CYS A O 1
ATOM 681 N N . ARG A 1 88 ? -8.703 -16.156 -12.984 1 97.06 88 ARG A N 1
ATOM 682 C CA . ARG A 1 88 ? -8.062 -17.266 -12.297 1 97.06 88 ARG A CA 1
ATOM 683 C C . ARG A 1 88 ? -7.398 -16.812 -11 1 97.06 88 ARG A C 1
ATOM 685 O O . ARG A 1 88 ? -6.859 -15.703 -10.938 1 97.06 88 ARG A O 1
ATOM 692 N N . HIS A 1 89 ? -7.516 -17.672 -10.023 1 96.62 89 HIS A N 1
ATOM 693 C CA . HIS A 1 89 ? -6.965 -17.391 -8.703 1 96.62 89 HIS A CA 1
ATOM 694 C C . HIS A 1 89 ? -6.027 -18.5 -8.25 1 96.62 89 HIS A C 1
ATOM 696 O O . HIS A 1 89 ? -6.422 -19.672 -8.195 1 96.62 89 HIS A O 1
ATOM 702 N N . PHE A 1 90 ? -4.77 -18.156 -7.957 1 96 90 PHE A N 1
ATOM 703 C CA . PHE A 1 90 ? -3.785 -19.125 -7.496 1 96 90 PHE A CA 1
ATOM 704 C C . PHE A 1 90 ? -3.201 -18.719 -6.152 1 96 90 PHE A C 1
ATOM 706 O O . PHE A 1 90 ? -2.797 -17.562 -5.973 1 96 90 PHE A O 1
ATOM 713 N N . VAL A 1 91 ? -3.145 -19.641 -5.266 1 95.44 91 VAL A N 1
ATOM 714 C CA . VAL A 1 91 ? -2.48 -19.391 -3.988 1 95.44 91 VAL A CA 1
ATOM 715 C C . VAL A 1 91 ? -0.966 -19.406 -4.184 1 95.44 91 VAL A C 1
ATOM 717 O O . VAL A 1 91 ? -0.428 -20.25 -4.891 1 95.44 91 VAL A O 1
ATOM 720 N N . ILE A 1 92 ? -0.356 -18.406 -3.672 1 96.12 92 ILE A N 1
ATOM 721 C CA . ILE A 1 92 ? 1.102 -18.359 -3.627 1 96.12 92 ILE A CA 1
ATOM 722 C C . ILE A 1 92 ? 1.587 -18.703 -2.223 1 96.12 92 ILE A C 1
ATOM 724 O O . ILE A 1 92 ? 1.384 -17.938 -1.279 1 96.12 92 ILE A O 1
ATOM 728 N N . ASN A 1 93 ? 2.283 -19.75 -2.148 1 91.19 93 ASN A N 1
ATOM 729 C CA . ASN A 1 93 ? 2.811 -20.219 -0.87 1 91.19 93 ASN A CA 1
ATOM 730 C C . ASN A 1 93 ? 4.281 -19.844 -0.704 1 91.19 93 ASN A C 1
ATOM 732 O O . ASN A 1 93 ? 4.961 -19.531 -1.682 1 91.19 93 ASN A O 1
ATOM 736 N N . GLN A 1 94 ? 4.668 -19.859 0.537 1 89.94 94 GLN A N 1
ATOM 737 C CA . GLN A 1 94 ? 6.09 -19.781 0.845 1 89.94 94 GLN A CA 1
ATOM 738 C C . GLN A 1 94 ? 6.617 -21.125 1.365 1 89.94 94 GLN A C 1
ATOM 740 O O . GLN A 1 94 ? 5.996 -21.75 2.229 1 89.94 94 GLN A O 1
ATOM 745 N N . ASP A 1 95 ? 7.633 -21.547 0.806 1 88.88 95 ASP A N 1
ATOM 746 C CA . ASP A 1 95 ? 8.203 -22.797 1.306 1 88.88 95 ASP A CA 1
ATOM 747 C C . ASP A 1 95 ? 9.039 -22.547 2.557 1 88.88 95 ASP A C 1
ATOM 749 O O . ASP A 1 95 ? 9.062 -21.438 3.092 1 88.88 95 ASP A O 1
ATOM 753 N N . LEU A 1 96 ? 9.703 -23.594 3.086 1 87.94 96 LEU A N 1
ATOM 754 C CA . LEU A 1 96 ? 10.438 -23.531 4.344 1 87.94 96 LEU A CA 1
ATOM 755 C C . LEU A 1 96 ? 11.617 -22.562 4.238 1 87.94 96 LEU A C 1
ATOM 757 O O . LEU A 1 96 ? 12.047 -22 5.246 1 87.94 96 LEU A O 1
ATOM 761 N N . ALA A 1 97 ? 12.102 -22.375 3.039 1 91.06 97 ALA A N 1
ATOM 762 C CA . ALA A 1 97 ? 13.227 -21.469 2.822 1 91.06 97 ALA A CA 1
ATOM 763 C C . ALA A 1 97 ? 12.75 -20.047 2.582 1 91.06 97 ALA A C 1
ATOM 765 O O . ALA A 1 97 ? 13.555 -19.141 2.375 1 91.06 97 ALA A O 1
ATOM 766 N N . GLY A 1 98 ? 11.43 -19.844 2.533 1 90.12 98 GLY A N 1
ATOM 767 C CA . GLY A 1 98 ? 10.867 -18.516 2.344 1 90.12 98 GLY A CA 1
ATOM 768 C C . GLY A 1 98 ? 10.656 -18.156 0.885 1 90.12 98 GLY A C 1
ATOM 769 O O . GLY A 1 98 ? 10.383 -17 0.556 1 90.12 98 GLY A O 1
ATOM 770 N N . LEU A 1 99 ? 10.789 -19.156 0.049 1 94.62 99 LEU A N 1
ATOM 771 C CA . LEU A 1 99 ? 10.625 -18.922 -1.379 1 94.62 99 LEU A CA 1
ATOM 772 C C . LEU A 1 99 ? 9.164 -19.031 -1.789 1 94.62 99 LEU A C 1
ATOM 774 O O . LEU A 1 99 ? 8.445 -19.891 -1.279 1 94.62 99 LEU A O 1
ATOM 778 N N . PHE A 1 100 ? 8.812 -18.234 -2.738 1 96 100 PHE A N 1
ATOM 779 C CA . PHE A 1 100 ? 7.422 -18.188 -3.172 1 96 100 PHE A CA 1
ATOM 780 C C . PHE A 1 100 ? 7.168 -19.172 -4.301 1 96 100 PHE A C 1
ATOM 782 O O . PHE A 1 100 ? 7.973 -19.281 -5.23 1 96 100 PHE A O 1
ATOM 789 N N . ILE A 1 101 ? 6.035 -19.859 -4.188 1 95 101 ILE A N 1
ATOM 790 C CA . ILE A 1 101 ? 5.66 -20.859 -5.18 1 95 101 ILE A CA 1
ATOM 791 C C . ILE A 1 101 ? 4.156 -20.781 -5.445 1 95 101 ILE A C 1
ATOM 793 O O . ILE A 1 101 ? 3.359 -20.719 -4.508 1 95 101 ILE A O 1
ATOM 797 N N . ILE A 1 102 ? 3.771 -20.703 -6.723 1 94.81 102 ILE A N 1
ATOM 798 C CA . ILE A 1 102 ? 2.355 -20.828 -7.047 1 94.81 102 ILE A CA 1
ATOM 799 C C . ILE A 1 102 ? 1.877 -22.25 -6.766 1 94.81 102 ILE A C 1
ATOM 801 O O . ILE A 1 102 ? 2.545 -23.219 -7.137 1 94.81 102 ILE A O 1
ATOM 805 N N . SER A 1 103 ? 0.715 -22.297 -6.137 1 89.88 103 SER A N 1
ATOM 806 C CA . SER A 1 103 ? 0.173 -23.609 -5.836 1 89.88 103 SER A CA 1
ATOM 807 C C . SER A 1 103 ? 0.009 -24.453 -7.102 1 89.88 103 SER A C 1
ATOM 809 O O . SER A 1 103 ? -0.577 -23.984 -8.086 1 89.88 103 SER A O 1
ATOM 811 N N . GLY A 1 104 ? 0.486 -25.656 -7.129 1 85 104 GLY A N 1
ATOM 812 C CA . GLY A 1 104 ? 0.424 -26.531 -8.281 1 85 104 GLY A CA 1
ATOM 813 C C . GLY A 1 104 ? 1.664 -26.469 -9.156 1 85 104 GLY A C 1
ATOM 814 O O . GLY A 1 104 ? 1.829 -27.281 -10.07 1 85 104 GLY A O 1
ATOM 815 N N . ASP A 1 105 ? 2.48 -25.438 -8.867 1 86.5 105 ASP A N 1
ATOM 816 C CA . ASP A 1 105 ? 3.754 -25.297 -9.562 1 86.5 105 ASP A CA 1
ATOM 817 C C . ASP A 1 105 ? 4.926 -25.641 -8.648 1 86.5 105 ASP A C 1
ATOM 819 O O . ASP A 1 105 ? 4.762 -25.719 -7.426 1 86.5 105 ASP A O 1
ATOM 823 N N . ASP A 1 106 ? 6.09 -25.984 -9.25 1 85.69 106 ASP A N 1
ATOM 824 C CA . ASP A 1 106 ? 7.238 -26.375 -8.438 1 85.69 106 ASP A CA 1
ATOM 825 C C . ASP A 1 106 ? 8.375 -25.375 -8.578 1 85.69 106 ASP A C 1
ATOM 827 O O . ASP A 1 106 ? 9.477 -25.594 -8.055 1 85.69 106 ASP A O 1
ATOM 831 N N . GLN A 1 107 ? 8.164 -24.359 -9.18 1 91.44 107 GLN A N 1
ATOM 832 C CA . GLN A 1 107 ? 9.234 -23.391 -9.398 1 91.44 107 GLN A CA 1
ATOM 833 C C . GLN A 1 107 ? 9.234 -22.328 -8.312 1 91.44 107 GLN A C 1
ATOM 835 O O . GLN A 1 107 ? 8.367 -21.438 -8.305 1 91.44 107 GLN A O 1
ATOM 840 N N . PRO A 1 108 ? 10.234 -22.344 -7.406 1 94.75 108 PRO A N 1
ATOM 841 C CA . PRO A 1 108 ? 10.312 -21.344 -6.328 1 94.75 108 PRO A CA 1
ATOM 842 C C . PRO A 1 108 ? 10.961 -20.047 -6.773 1 94.75 108 PRO A C 1
ATOM 844 O O . PRO A 1 108 ? 11.781 -20.031 -7.691 1 94.75 108 PRO A O 1
ATOM 847 N N . HIS A 1 109 ? 10.578 -18.906 -6.211 1 96.88 109 HIS A N 1
ATOM 848 C CA . HIS A 1 109 ? 11.109 -17.578 -6.508 1 96.88 109 HIS A CA 1
ATOM 849 C C . HIS A 1 109 ? 11.445 -16.812 -5.23 1 96.88 109 HIS A C 1
ATOM 851 O O . HIS A 1 109 ? 10.781 -16.984 -4.211 1 96.88 109 HIS A O 1
ATOM 857 N N . HIS A 1 110 ? 12.391 -15.922 -5.27 1 94.25 110 HIS A N 1
ATOM 858 C CA . HIS A 1 110 ? 12.906 -15.25 -4.086 1 94.25 110 HIS A CA 1
ATOM 859 C C . HIS A 1 110 ? 12.023 -14.078 -3.688 1 94.25 110 HIS A C 1
ATOM 861 O O . HIS A 1 110 ? 12.094 -13.594 -2.557 1 94.25 110 HIS A O 1
ATOM 867 N N . SER A 1 111 ? 11.258 -13.594 -4.625 1 93.75 111 SER A N 1
ATOM 868 C CA . SER A 1 111 ? 10.352 -12.484 -4.371 1 93.75 111 SER A CA 1
ATOM 869 C C . SER A 1 111 ? 9.109 -12.57 -5.246 1 93.75 111 SER A C 1
ATOM 871 O O . SER A 1 111 ? 9.102 -13.281 -6.258 1 93.75 111 SER A O 1
ATOM 873 N N . LEU A 1 112 ? 8.094 -11.891 -4.785 1 95.06 112 LEU A N 1
ATOM 874 C CA . LEU A 1 112 ? 6.887 -11.836 -5.605 1 95.06 112 LEU A CA 1
ATOM 875 C C . LEU A 1 112 ? 7.176 -11.172 -6.949 1 95.06 112 LEU A C 1
ATOM 877 O O . LEU A 1 112 ? 6.605 -11.555 -7.973 1 95.06 112 LEU A O 1
ATOM 881 N N . THR A 1 113 ? 8.047 -10.234 -6.945 1 94.44 113 THR A N 1
ATOM 882 C CA . THR A 1 113 ? 8.43 -9.57 -8.188 1 94.44 113 THR A CA 1
ATOM 883 C C . THR A 1 113 ? 9.078 -10.562 -9.148 1 94.44 113 THR A C 1
ATOM 885 O O . THR A 1 113 ? 8.75 -10.586 -10.336 1 94.44 113 THR A O 1
ATOM 888 N N . GLU A 1 114 ? 9.984 -11.336 -8.578 1 95.81 114 GLU A N 1
ATOM 889 C CA . GLU A 1 114 ? 10.617 -12.367 -9.398 1 95.81 114 GLU A CA 1
ATOM 890 C C . GLU A 1 114 ? 9.586 -13.359 -9.93 1 95.81 114 GLU A C 1
ATOM 892 O O . GLU A 1 114 ? 9.664 -13.789 -11.078 1 95.81 114 GLU A O 1
ATOM 897 N N . LEU A 1 115 ? 8.688 -13.766 -9.148 1 96.88 115 LEU A N 1
ATOM 898 C CA . LEU A 1 115 ? 7.613 -14.672 -9.547 1 96.88 115 LEU A CA 1
ATOM 899 C C . LEU A 1 115 ? 6.793 -14.078 -10.688 1 96.88 115 LEU A C 1
ATOM 901 O O . LEU A 1 115 ? 6.543 -14.75 -11.688 1 96.88 115 LEU A O 1
ATOM 905 N N . ILE A 1 116 ? 6.41 -12.828 -10.57 1 96.31 116 ILE A N 1
ATOM 906 C CA . ILE A 1 116 ? 5.621 -12.133 -11.578 1 96.31 116 ILE A CA 1
ATOM 907 C C . ILE A 1 116 ? 6.395 -12.07 -12.891 1 96.31 116 ILE A C 1
ATOM 909 O O . ILE A 1 116 ? 5.844 -12.367 -13.953 1 96.31 116 ILE A O 1
ATOM 913 N N . GLU A 1 117 ? 7.652 -11.695 -12.805 1 96.69 117 GLU A N 1
ATOM 914 C CA . GLU A 1 117 ? 8.477 -11.602 -14 1 96.69 117 GLU A CA 1
ATOM 915 C C . GLU A 1 117 ? 8.617 -12.961 -14.68 1 96.69 117 GLU A C 1
ATOM 917 O O . GLU A 1 117 ? 8.617 -13.055 -15.914 1 96.69 117 GLU A O 1
ATOM 922 N N . HIS A 1 118 ? 8.742 -13.961 -13.914 1 97.31 118 HIS A N 1
ATOM 923 C CA . HIS A 1 118 ? 8.836 -15.312 -14.453 1 97.31 118 HIS A CA 1
ATOM 924 C C . HIS A 1 118 ? 7.59 -15.672 -15.258 1 97.31 118 HIS A C 1
ATOM 926 O O . HIS A 1 118 ? 7.691 -16.156 -16.391 1 97.31 118 HIS A O 1
ATOM 932 N N . TYR A 1 119 ? 6.41 -15.336 -14.758 1 96.94 119 TYR A N 1
ATOM 933 C CA . TYR A 1 119 ? 5.168 -15.773 -15.391 1 96.94 119 TYR A CA 1
ATOM 934 C C . TYR A 1 119 ? 4.723 -14.781 -16.453 1 96.94 119 TYR A C 1
ATOM 936 O O . TYR A 1 119 ? 3.738 -15.023 -17.156 1 96.94 119 TYR A O 1
ATOM 944 N N . ARG A 1 120 ? 5.434 -13.703 -16.531 1 96.5 120 ARG A N 1
ATOM 945 C CA . ARG A 1 120 ? 5.262 -12.836 -17.703 1 96.5 120 ARG A CA 1
ATOM 946 C C . ARG A 1 120 ? 5.855 -13.469 -18.953 1 96.5 120 ARG A C 1
ATOM 948 O O . ARG A 1 120 ? 5.363 -13.242 -20.062 1 96.5 120 ARG A O 1
ATOM 955 N N . VAL A 1 121 ? 6.918 -14.242 -18.734 1 96.56 121 VAL A N 1
ATOM 956 C CA . VAL A 1 121 ? 7.641 -14.812 -19.859 1 96.56 121 VAL A CA 1
ATOM 957 C C . VAL A 1 121 ? 7.305 -16.297 -20 1 96.56 121 VAL A C 1
ATOM 959 O O . VAL A 1 121 ? 7.359 -16.859 -21.109 1 96.56 121 VAL A O 1
ATOM 962 N N . HIS A 1 122 ? 6.914 -16.969 -18.891 1 95.25 122 HIS A N 1
ATOM 963 C CA . HIS A 1 122 ? 6.531 -18.375 -18.891 1 95.25 122 HIS A CA 1
ATOM 964 C C . HIS A 1 122 ? 5.062 -18.562 -18.516 1 95.25 122 HIS A C 1
ATOM 966 O O . HIS A 1 122 ? 4.695 -18.422 -17.359 1 95.25 122 HIS A O 1
ATOM 972 N N . PRO A 1 123 ? 4.246 -18.922 -19.484 1 95.38 123 PRO A N 1
ATOM 973 C CA . PRO A 1 123 ? 2.805 -19.016 -19.234 1 95.38 123 PRO A CA 1
ATOM 974 C C . PRO A 1 123 ? 2.467 -19.938 -18.062 1 95.38 123 PRO A C 1
ATOM 976 O O . PRO A 1 123 ? 3.105 -20.984 -17.891 1 95.38 123 PRO A O 1
ATOM 979 N N . ILE A 1 124 ? 1.469 -19.562 -17.328 1 94.25 124 ILE A N 1
ATOM 980 C CA . ILE A 1 124 ? 0.993 -20.359 -16.219 1 94.25 124 ILE A CA 1
ATOM 981 C C . ILE A 1 124 ? 0.289 -21.609 -16.734 1 94.25 124 ILE A C 1
ATOM 983 O O . ILE A 1 124 ? -0.639 -21.516 -17.547 1 94.25 124 ILE A O 1
ATOM 987 N N . GLN A 1 125 ? 0.738 -22.734 -16.266 1 91.25 125 GLN A N 1
ATOM 988 C CA . GLN A 1 125 ? 0.144 -24 -16.672 1 91.25 125 GLN A CA 1
ATOM 989 C C . GLN A 1 125 ? -1.02 -24.391 -15.766 1 91.25 125 GLN A C 1
ATOM 991 O O . GLN A 1 125 ? -1.029 -24.047 -14.586 1 91.25 125 GLN A O 1
ATOM 996 N N . PRO A 1 126 ? -2.057 -25.109 -16.25 1 92.25 126 PRO A N 1
ATOM 997 C CA . PRO A 1 126 ? -2.184 -25.672 -17.609 1 92.25 126 PRO A CA 1
ATOM 998 C C . PRO A 1 126 ? -2.881 -24.734 -18.578 1 92.25 126 PRO A C 1
ATOM 1000 O O . PRO A 1 126 ? -3.217 -25.125 -19.703 1 92.25 126 PRO A O 1
ATOM 1003 N N . PHE A 1 127 ? -3.068 -23.594 -18.234 1 93.62 127 PHE A N 1
ATOM 1004 C CA . PHE A 1 127 ? -3.9 -22.688 -19.016 1 93.62 127 PHE A CA 1
ATOM 1005 C C . PHE A 1 127 ? -3.088 -22.047 -20.141 1 93.62 127 PHE A C 1
ATOM 1007 O O . PHE A 1 127 ? -3.65 -21.562 -21.125 1 93.62 127 PHE A O 1
ATOM 1014 N N . GLY A 1 128 ? -1.788 -21.969 -20 1 95 128 GLY A N 1
ATOM 1015 C CA . GLY A 1 128 ? -0.933 -21.391 -21.031 1 95 128 GLY A CA 1
ATOM 1016 C C . GLY A 1 128 ? -1.062 -19.891 -21.141 1 95 128 GLY A C 1
ATOM 1017 O O . GLY A 1 128 ? -0.917 -19.328 -22.234 1 95 128 GLY A O 1
ATOM 1018 N N . GLU A 1 129 ? -1.391 -19.234 -20.078 1 95.88 129 GLU A N 1
ATOM 1019 C CA . GLU A 1 129 ? -1.594 -17.781 -20.047 1 95.88 129 GLU A CA 1
ATOM 1020 C C . GLU A 1 129 ? -0.464 -17.078 -19.281 1 95.88 129 GLU A C 1
ATOM 1022 O O . GLU A 1 129 ? -0.009 -17.578 -18.25 1 95.88 129 GLU A O 1
ATOM 1027 N N . SER A 1 130 ? 0.003 -15.969 -19.797 1 97.25 130 SER A N 1
ATOM 1028 C CA . SER A 1 130 ? 1.07 -15.195 -19.156 1 97.25 130 SER A CA 1
ATOM 1029 C C . SER A 1 130 ? 0.527 -13.93 -18.516 1 97.25 130 SER A C 1
ATOM 1031 O O . SER A 1 130 ? -0.485 -13.383 -18.953 1 97.25 130 SER A O 1
ATOM 1033 N N . LEU A 1 131 ? 1.244 -13.547 -17.516 1 97 131 LEU A N 1
ATOM 1034 C CA . LEU A 1 131 ? 0.914 -12.258 -16.906 1 97 131 LEU A CA 1
ATOM 1035 C C . LEU A 1 131 ? 1.373 -11.109 -17.797 1 97 131 LEU A C 1
ATOM 1037 O O . LEU A 1 131 ? 2.396 -11.211 -18.469 1 97 131 LEU A O 1
ATOM 1041 N N . THR A 1 132 ? 0.671 -10.047 -17.766 1 95.5 132 THR A N 1
ATOM 1042 C CA . THR A 1 132 ? 1.015 -8.898 -18.594 1 95.5 132 THR A CA 1
ATOM 1043 C C . THR A 1 132 ? 1.17 -7.641 -17.75 1 95.5 132 THR A C 1
ATOM 1045 O O . THR A 1 132 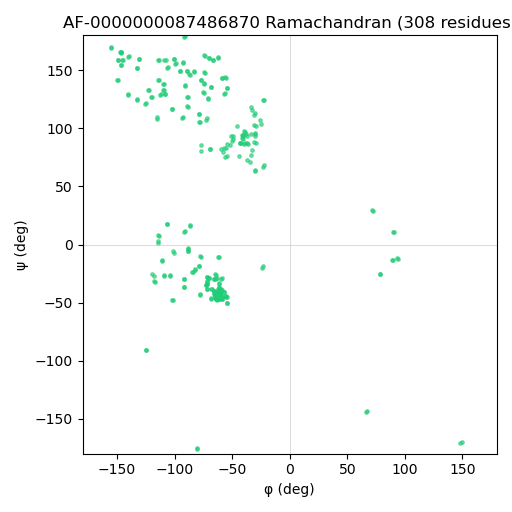? 2.209 -7.438 -17.109 1 95.5 132 THR A O 1
ATOM 1048 N N . SER A 1 133 ? 0.07 -6.836 -17.531 1 92.94 133 SER A N 1
ATOM 1049 C CA . SER A 1 133 ? 0.138 -5.598 -16.75 1 92.94 133 SER A CA 1
ATOM 1050 C C . SER A 1 133 ? -0.669 -5.711 -15.469 1 92.94 133 SER A C 1
ATOM 1052 O O . SER A 1 133 ? -1.487 -6.621 -15.32 1 92.94 133 SER A O 1
ATOM 1054 N N . THR A 1 134 ? -0.269 -4.844 -14.586 1 91.69 134 THR A N 1
ATOM 1055 C CA . THR A 1 134 ? -1.017 -4.789 -13.336 1 91.69 134 THR A CA 1
ATOM 1056 C C . THR A 1 134 ? -2.371 -4.121 -13.547 1 91.69 134 THR A C 1
ATOM 1058 O O . THR A 1 134 ? -2.564 -3.385 -14.516 1 91.69 134 THR A O 1
ATOM 1061 N N . TYR A 1 135 ? -3.221 -4.301 -12.695 1 84.62 135 TYR A N 1
ATOM 1062 C CA . TYR A 1 135 ? -4.598 -3.828 -12.797 1 84.62 135 TYR A CA 1
ATOM 1063 C C . TYR A 1 135 ? -4.648 -2.307 -12.836 1 84.62 135 TYR A C 1
ATOM 1065 O O . TYR A 1 135 ? -5.605 -1.725 -13.359 1 84.62 135 TYR A O 1
ATOM 1073 N N . CYS A 1 136 ? -3.725 -1.593 -12.242 1 70.31 136 CYS A N 1
ATOM 1074 C CA . CYS A 1 136 ? -3.742 -0.137 -12.148 1 70.31 136 CYS A CA 1
ATOM 1075 C C . CYS A 1 136 ? -3.271 0.493 -13.453 1 70.31 136 CYS A C 1
ATOM 1077 O O . CYS A 1 136 ? -3.443 1.695 -13.664 1 70.31 136 CYS A O 1
ATOM 1079 N N . CYS A 1 137 ? -2.59 -0.23 -14.328 1 55.69 137 CYS A N 1
ATOM 1080 C CA . CYS A 1 137 ? -2.025 0.381 -15.531 1 55.69 137 CYS A CA 1
ATOM 1081 C C . CYS A 1 137 ? -3.125 0.788 -16.5 1 55.69 137 CYS A C 1
ATOM 1083 O O . CYS A 1 137 ? -4 -0.016 -16.828 1 55.69 137 CYS A O 1
ATOM 1085 N N . GLN A 1 138 ? -3.709 1.961 -16.234 1 48.5 138 GLN A N 1
ATOM 1086 C CA . GLN A 1 138 ? -4.645 2.451 -17.25 1 48.5 138 GLN A CA 1
ATOM 1087 C C . GLN A 1 138 ? -4.09 2.254 -18.656 1 48.5 138 GLN A C 1
ATOM 1089 O O . GLN A 1 138 ? -2.961 2.658 -18.953 1 48.5 138 GLN A O 1
ATOM 1094 N N . VAL A 1 139 ? -4.27 1.185 -19.266 1 42.06 139 VAL A N 1
ATOM 1095 C CA . VAL A 1 139 ? -3.959 1.122 -20.688 1 42.06 139 VAL A CA 1
ATOM 1096 C C . VAL A 1 139 ? -4.332 2.443 -21.359 1 42.06 139 VAL A C 1
ATOM 1098 O O . VAL A 1 139 ? -5.488 2.873 -21.297 1 42.06 139 VAL A O 1
ATOM 1101 N N . GLY A 1 140 ? -3.471 3.404 -21.375 1 36.31 140 GLY A N 1
ATOM 1102 C CA . GLY A 1 140 ? -3.797 4.512 -22.266 1 36.31 140 GLY A CA 1
ATOM 1103 C C . GLY A 1 140 ? -4.707 4.109 -23.406 1 36.31 140 GLY A C 1
ATOM 1104 O O . GLY A 1 140 ? -4.582 3.012 -23.953 1 36.31 140 GLY A O 1
ATOM 1105 N N . GLU A 1 141 ? -5.965 4.41 -23.406 1 37.5 141 GLU A N 1
ATOM 1106 C CA . GLU A 1 141 ? -6.551 4.395 -24.75 1 37.5 141 GLU A CA 1
ATOM 1107 C C . GLU A 1 141 ? -5.484 4.566 -25.828 1 37.5 141 GLU A C 1
ATOM 1109 O O . GLU A 1 141 ? -4.477 5.242 -25.594 1 37.5 141 GLU A O 1
ATOM 1114 N N . PRO A 1 142 ? -5.293 3.721 -26.812 1 32.56 142 PRO A N 1
ATOM 1115 C CA . PRO A 1 142 ? -4.398 4.18 -27.875 1 32.56 142 PRO A CA 1
ATOM 1116 C C . PRO A 1 142 ? -4.43 5.695 -28.062 1 32.56 142 PRO A C 1
ATOM 1118 O O . PRO A 1 142 ? -5.504 6.293 -28.109 1 32.56 142 PRO A O 1
ATOM 1121 N N . ILE A 1 143 ? -3.58 6.422 -27.484 1 34 143 ILE A N 1
ATOM 1122 C CA . ILE A 1 143 ? -3.502 7.75 -28.078 1 34 143 ILE A CA 1
ATOM 1123 C C . ILE A 1 143 ? -3.852 7.668 -29.562 1 34 143 ILE A C 1
ATOM 1125 O O . ILE A 1 143 ? -3.104 7.09 -30.359 1 34 143 ILE A O 1
ATOM 1129 N N . THR A 1 144 ? -4.988 7.305 -29.906 1 31.33 144 THR A N 1
ATOM 1130 C CA . THR A 1 144 ? -5.27 7.684 -31.281 1 31.33 144 THR A CA 1
ATOM 1131 C C . THR A 1 144 ? -4.535 8.969 -31.641 1 31.33 144 THR A C 1
ATOM 1133 O O . THR A 1 144 ? -4.691 9.992 -30.984 1 31.33 144 THR A O 1
ATOM 1136 N N . LEU A 1 145 ? -3.283 8.82 -32.125 1 31.64 145 LEU A N 1
ATOM 1137 C CA . LEU A 1 145 ? -2.715 9.906 -32.938 1 31.64 145 LEU A CA 1
ATOM 1138 C C . LEU A 1 145 ? -3.814 10.75 -33.562 1 31.64 145 LEU A C 1
ATOM 1140 O O . LEU A 1 145 ? -4.59 10.258 -34.375 1 31.64 145 LEU A O 1
ATOM 1144 N N . GLN A 1 146 ? -4.535 11.438 -32.719 1 31.23 146 GLN A N 1
ATOM 1145 C CA . GLN A 1 146 ? -5.34 12.414 -33.469 1 31.23 146 GLN A CA 1
ATOM 1146 C C . GLN A 1 146 ? -4.633 12.875 -34.719 1 31.23 146 GLN A C 1
ATOM 1148 O O . GLN A 1 146 ? -3.432 13.141 -34.719 1 31.23 146 GLN A O 1
ATOM 1153 N N . SER A 1 147 ? -5.012 12.391 -35.844 1 33.78 147 SER A N 1
ATOM 1154 C CA . SER A 1 147 ? -4.656 12.914 -37.156 1 33.78 147 SER A CA 1
ATOM 1155 C C . SER A 1 147 ? -4.43 14.422 -37.094 1 33.78 147 SER A C 1
ATOM 1157 O O . SER A 1 147 ? -5.148 15.141 -36.406 1 33.78 147 SER A O 1
ATOM 1159 N N . PRO A 1 148 ? -3.205 14.852 -37.312 1 33.41 148 PRO A N 1
ATOM 1160 C CA . PRO A 1 148 ? -3.016 16.297 -37.438 1 33.41 148 PRO A CA 1
ATOM 1161 C C . PRO A 1 148 ? -4.215 16.984 -38.094 1 33.41 148 PRO A C 1
ATOM 1163 O O . PRO A 1 148 ? -4.801 16.438 -39.031 1 33.41 148 PRO A O 1
ATOM 1166 N N . SER A 1 149 ? -5.086 17.484 -37.312 1 36.03 149 SER A N 1
ATOM 1167 C CA . SER A 1 149 ? -6.062 18.266 -38.062 1 36.03 149 SER A CA 1
ATOM 1168 C C . SER A 1 149 ? -5.418 18.953 -39.281 1 36.03 149 SER A C 1
ATOM 1170 O O . SER A 1 149 ? -4.281 19.422 -39.188 1 36.03 149 SER A O 1
ATOM 1172 N N . PRO A 1 150 ? -5.793 18.688 -40.5 1 35.97 150 PRO A N 1
ATOM 1173 C CA . PRO A 1 150 ? -5.223 19.375 -41.688 1 35.97 150 PRO A CA 1
ATOM 1174 C C . PRO A 1 150 ? -5 20.875 -41.438 1 35.97 150 PRO A C 1
ATOM 1176 O O . PRO A 1 150 ? -5.855 21.531 -40.844 1 35.97 150 PRO A O 1
ATOM 1179 N N . LEU A 1 151 ? -3.783 21.25 -41.094 1 34.69 151 LEU A N 1
ATOM 1180 C CA . LEU A 1 151 ? -3.352 22.641 -41.156 1 34.69 151 LEU A CA 1
ATOM 1181 C C . LEU A 1 151 ? -4.027 23.359 -42.312 1 34.69 151 LEU A C 1
ATOM 1183 O O . LEU A 1 151 ? -3.904 22.922 -43.469 1 34.69 151 LEU A O 1
ATOM 1187 N N . HIS A 1 152 ? -5.246 23.688 -42.094 1 35.03 152 HIS A N 1
ATOM 1188 C CA . HIS A 1 152 ? -5.824 24.578 -43.094 1 35.03 152 HIS A CA 1
ATOM 1189 C C . HIS A 1 152 ? -4.824 25.656 -43.531 1 35.03 152 HIS A C 1
ATOM 1191 O O . HIS A 1 152 ? -4.16 26.266 -42.688 1 35.03 152 HIS A O 1
ATOM 1197 N N . THR A 1 153 ? -4.098 25.328 -44.656 1 36.22 153 THR A N 1
ATOM 1198 C CA . THR A 1 153 ? -3.303 26.25 -45.469 1 36.22 153 THR A CA 1
ATOM 1199 C C . THR A 1 153 ? -3.988 27.609 -45.562 1 36.22 153 THR A C 1
ATOM 1201 O O . THR A 1 153 ? -5.066 27.719 -46.156 1 36.22 153 THR A O 1
ATOM 1204 N N . VAL A 1 154 ? -3.998 28.375 -44.562 1 26.94 154 VAL A N 1
ATOM 1205 C CA . VAL A 1 154 ? -4.363 29.781 -44.75 1 26.94 154 VAL A CA 1
ATOM 1206 C C . VAL A 1 154 ? -3.457 30.406 -45.781 1 26.94 154 VAL A C 1
ATOM 1208 O O . VAL A 1 154 ? -2.244 30.516 -45.594 1 26.94 154 VAL A O 1
ATOM 1211 N N . VAL A 1 155 ? -3.764 30.031 -47.094 1 30.64 155 VAL A N 1
ATOM 1212 C CA . VAL A 1 155 ? -3.275 30.812 -48.219 1 30.64 155 VAL A CA 1
ATOM 1213 C C . VAL A 1 155 ? -3.484 32.312 -47.969 1 30.64 155 VAL A C 1
ATOM 1215 O O . VAL A 1 155 ? -4.613 32.75 -47.719 1 30.64 155 VAL A O 1
ATOM 1218 N N . ARG A 1 156 ? -2.367 32.906 -47.594 1 21.11 156 ARG A N 1
ATOM 1219 C CA . ARG A 1 156 ? -2.328 34.281 -48.031 1 21.11 156 ARG A CA 1
ATOM 1220 C C . ARG A 1 156 ? -2.312 34.375 -49.562 1 21.11 156 ARG A C 1
ATOM 1222 O O . ARG A 1 156 ? -1.6 33.625 -50.219 1 21.11 156 ARG A O 1
ATOM 1229 N N . MET B 1 1 ? 53.562 18.281 24.531 1 29.06 1 MET B N 1
ATOM 1230 C CA . MET B 1 1 ? 52.844 17.078 24.922 1 29.06 1 MET B CA 1
ATOM 1231 C C . MET B 1 1 ? 51.375 17.203 24.594 1 29.06 1 MET B C 1
ATOM 1233 O O . MET B 1 1 ? 50.594 17.672 25.438 1 29.06 1 MET B O 1
ATOM 1237 N N . GLU B 1 2 ? 50.906 17.625 23.406 1 29.41 2 GLU B N 1
ATOM 1238 C CA . GLU B 1 2 ? 49.719 18.219 22.797 1 29.41 2 GLU B CA 1
ATOM 1239 C C . GLU B 1 2 ? 48.625 17.188 22.609 1 29.41 2 GLU B C 1
ATOM 1241 O O . GLU B 1 2 ? 48.812 16.172 21.938 1 29.41 2 GLU B O 1
ATOM 1246 N N . SER B 1 3 ? 47.75 16.922 23.672 1 31.73 3 SER B N 1
ATOM 1247 C CA . SER B 1 3 ? 46.688 15.938 23.766 1 31.73 3 SER B CA 1
ATOM 1248 C C . SER B 1 3 ? 45.656 16.109 22.641 1 31.73 3 SER B C 1
ATOM 1250 O O . SER B 1 3 ? 45.031 17.156 22.516 1 31.73 3 SER B O 1
ATOM 1252 N N . THR B 1 4 ? 45.844 15.586 21.406 1 32.22 4 THR B N 1
ATOM 1253 C CA . THR B 1 4 ? 45.031 15.594 20.219 1 32.22 4 THR B CA 1
ATOM 1254 C C . THR B 1 4 ? 43.688 14.93 20.5 1 32.22 4 THR B C 1
ATOM 1256 O O . THR B 1 4 ? 43.625 13.742 20.812 1 32.22 4 THR B O 1
ATOM 1259 N N . THR B 1 5 ? 42.719 15.617 21.078 1 32.16 5 THR B N 1
ATOM 1260 C CA . THR B 1 5 ? 41.375 15.125 21.375 1 32.16 5 THR B CA 1
ATOM 1261 C C . THR B 1 5 ? 40.688 14.562 20.109 1 32.16 5 THR B C 1
ATOM 1263 O O . THR B 1 5 ? 40.594 15.258 19.109 1 32.16 5 THR B O 1
ATOM 1266 N N . GLU B 1 6 ? 40.906 13.297 19.781 1 31.44 6 GLU B N 1
ATOM 1267 C CA . GLU B 1 6 ? 40.312 12.547 18.688 1 31.44 6 GLU B CA 1
ATOM 1268 C C . GLU B 1 6 ? 38.781 12.672 18.703 1 31.44 6 GLU B C 1
ATOM 1270 O O . GLU B 1 6 ? 38.156 12.438 19.734 1 31.44 6 GLU B O 1
ATOM 1275 N N . GLY B 1 7 ? 38.219 13.602 17.984 1 31.12 7 GLY B N 1
ATOM 1276 C CA . GLY B 1 7 ? 36.781 13.844 17.781 1 31.12 7 GLY B CA 1
ATOM 1277 C C . GLY B 1 7 ? 36.031 12.594 17.391 1 31.12 7 GLY B C 1
ATOM 1278 O O . GLY B 1 7 ? 36.438 11.867 16.484 1 31.12 7 GLY B O 1
ATOM 1279 N N . GLY B 1 8 ? 35.5 11.82 18.297 1 31.56 8 GLY B N 1
ATOM 1280 C CA . GLY B 1 8 ? 34.688 10.617 18.125 1 31.56 8 GLY B CA 1
ATOM 1281 C C . GLY B 1 8 ? 33.656 10.727 17.016 1 31.56 8 GLY B C 1
ATOM 1282 O O . GLY B 1 8 ? 32.938 11.711 16.922 1 31.56 8 GLY B O 1
ATOM 1283 N N . GLY B 1 9 ? 33.969 10.273 15.797 1 31.86 9 GLY B N 1
ATOM 1284 C CA . GLY B 1 9 ? 33.156 10.078 14.609 1 31.86 9 GLY B CA 1
ATOM 1285 C C . GLY B 1 9 ? 31.797 9.477 14.906 1 31.86 9 GLY B C 1
ATOM 1286 O O . GLY B 1 9 ? 31.688 8.477 15.617 1 31.86 9 GLY B O 1
ATOM 1287 N N . GLY B 1 10 ? 30.734 10.234 15.133 1 34.84 10 GLY B N 1
ATOM 1288 C CA . GLY B 1 10 ? 29.359 9.812 15.281 1 34.84 10 GLY B CA 1
ATOM 1289 C C . GLY B 1 10 ? 28.969 8.688 14.336 1 34.84 10 GLY B C 1
ATOM 1290 O O . GLY B 1 10 ? 29.156 8.812 13.117 1 34.84 10 GLY B O 1
ATOM 1291 N N . ASP B 1 11 ? 29.156 7.469 14.664 1 38.12 11 ASP B N 1
ATOM 1292 C CA . ASP B 1 11 ? 28.891 6.23 13.945 1 38.12 11 ASP B CA 1
ATOM 1293 C C . ASP B 1 11 ? 27.594 6.336 13.125 1 38.12 11 ASP B C 1
ATOM 1295 O O . ASP B 1 11 ? 26.562 6.734 13.648 1 38.12 11 ASP B O 1
ATOM 1299 N N . GLY B 1 12 ? 27.594 6.688 11.891 1 36.22 12 GLY B N 1
ATOM 1300 C CA . GLY B 1 12 ? 26.719 6.641 10.727 1 36.22 12 GLY B CA 1
ATOM 1301 C C . GLY B 1 12 ? 25.672 5.543 10.805 1 36.22 12 GLY B C 1
ATOM 1302 O O . GLY B 1 12 ? 24.938 5.301 9.844 1 36.22 12 GLY B O 1
ATOM 1303 N N . ARG B 1 13 ? 25.703 4.465 11.609 1 40 13 ARG B N 1
ATOM 1304 C CA . ARG B 1 13 ? 24.812 3.367 11.977 1 40 13 ARG B CA 1
ATOM 1305 C C . ARG B 1 13 ? 23.547 3.891 12.648 1 40 13 ARG B C 1
ATOM 1307 O O . ARG B 1 13 ? 22.703 3.107 13.094 1 40 13 ARG B O 1
ATOM 1314 N N . GLY B 1 14 ? 23.297 5.051 13.062 1 44.53 14 GLY B N 1
ATOM 1315 C CA . GLY B 1 14 ? 22.234 5.777 13.75 1 44.53 14 GLY B CA 1
ATOM 1316 C C . GLY B 1 14 ? 20.953 5.859 12.945 1 44.53 14 GLY B C 1
ATOM 1317 O O . GLY B 1 14 ? 19.859 5.852 13.508 1 44.53 14 GLY B O 1
ATOM 1318 N N . GLY B 1 15 ? 21 6.207 11.586 1 50.16 15 GLY B N 1
ATOM 1319 C CA . GLY B 1 15 ? 19.875 6.305 10.664 1 50.16 15 GLY B CA 1
ATOM 1320 C C . GLY B 1 15 ? 19.125 4.996 10.492 1 50.16 15 GLY B C 1
ATOM 1321 O O . GLY B 1 15 ? 17.906 4.988 10.383 1 50.16 15 GLY B O 1
ATOM 1322 N N . GLY B 1 16 ? 19.875 3.842 10.445 1 59.78 16 GLY B N 1
ATOM 1323 C CA . GLY B 1 16 ? 19.344 2.488 10.383 1 59.78 16 GLY B CA 1
ATOM 1324 C C . GLY B 1 16 ? 18.453 2.137 11.555 1 59.78 16 GLY B C 1
ATOM 1325 O O . GLY B 1 16 ? 17.406 1.512 11.375 1 59.78 16 GLY B O 1
ATOM 1326 N N . GLY B 1 17 ? 18.766 2.803 12.703 1 80.56 17 GLY B N 1
ATOM 1327 C CA . GLY B 1 17 ? 18.016 2.48 13.906 1 80.56 17 GLY B CA 1
ATOM 1328 C C . GLY B 1 17 ? 16.641 3.107 13.945 1 80.56 17 GLY B C 1
ATOM 1329 O O . GLY B 1 17 ? 15.648 2.432 14.234 1 80.56 17 GLY B O 1
ATOM 1330 N N . LEU B 1 18 ? 16.562 4.391 13.531 1 84.06 18 LEU B N 1
ATOM 1331 C CA . LEU B 1 18 ? 15.266 5.066 13.57 1 84.06 18 LEU B CA 1
ATOM 1332 C C . LEU B 1 18 ? 14.344 4.531 12.484 1 84.06 18 LEU B C 1
ATOM 1334 O O . LEU B 1 18 ? 13.133 4.395 12.703 1 84.06 18 LEU B O 1
ATOM 1338 N N . ARG B 1 19 ? 14.969 4.266 11.328 1 87.25 19 ARG B N 1
ATOM 1339 C CA . ARG B 1 19 ? 14.172 3.707 10.234 1 87.25 19 ARG B CA 1
ATOM 1340 C C . ARG B 1 19 ? 13.492 2.412 10.664 1 87.25 19 ARG B C 1
ATOM 1342 O O . ARG B 1 19 ? 12.312 2.197 10.375 1 87.25 19 ARG B O 1
ATOM 1349 N N . GLU B 1 20 ? 14.219 1.647 11.375 1 89.12 20 GLU B N 1
ATOM 1350 C CA . GLU B 1 20 ? 13.664 0.381 11.844 1 89.12 20 GLU B CA 1
ATOM 1351 C C . GLU B 1 20 ? 12.562 0.611 12.883 1 89.12 20 GLU B C 1
ATOM 1353 O O . GLU B 1 20 ? 11.594 -0.145 12.938 1 89.12 20 GLU B O 1
ATOM 1358 N N . LEU B 1 21 ? 12.828 1.584 13.664 1 91 21 LEU B N 1
ATOM 1359 C CA . LEU B 1 21 ? 11.836 1.905 14.68 1 91 21 LEU B CA 1
ATOM 1360 C C . LEU B 1 21 ? 10.547 2.416 14.039 1 91 21 LEU B C 1
ATOM 1362 O O . LEU B 1 21 ? 9.453 2.027 14.445 1 91 21 LEU B O 1
ATOM 1366 N N . VAL B 1 22 ? 10.648 3.229 13.07 1 92.44 22 VAL B N 1
ATOM 1367 C CA . VAL B 1 22 ? 9.484 3.76 12.359 1 92.44 22 VAL B CA 1
ATOM 1368 C C . VAL B 1 22 ? 8.758 2.629 11.641 1 92.44 22 VAL B C 1
ATOM 1370 O O . VAL B 1 22 ? 7.531 2.547 11.68 1 92.44 22 VAL B O 1
ATOM 1373 N N . LEU B 1 23 ? 9.547 1.815 11.031 1 92.38 23 LEU B N 1
ATOM 1374 C CA . LEU B 1 23 ? 8.969 0.667 10.344 1 92.38 23 LEU B CA 1
ATOM 1375 C C . LEU B 1 23 ? 8.188 -0.216 11.312 1 92.38 23 LEU B C 1
ATOM 1377 O O . LEU B 1 23 ? 7.078 -0.651 11.008 1 92.38 23 LEU B O 1
ATOM 1381 N N . LYS B 1 24 ? 8.766 -0.476 12.43 1 92.69 24 LYS B N 1
ATOM 1382 C CA . LYS B 1 24 ? 8.102 -1.295 13.438 1 92.69 24 LYS B CA 1
ATOM 1383 C C . LYS B 1 24 ? 6.812 -0.636 13.922 1 92.69 24 LYS B C 1
ATOM 1385 O O . LYS B 1 24 ? 5.773 -1.293 14.023 1 92.69 24 LYS B O 1
ATOM 1390 N N . TRP B 1 25 ? 6.914 0.62 14.203 1 93.62 25 TRP B N 1
ATOM 1391 C CA . TRP B 1 25 ? 5.727 1.371 14.594 1 93.62 25 TRP B CA 1
ATOM 1392 C C . TRP B 1 25 ? 4.629 1.238 13.547 1 93.62 25 TRP B C 1
ATOM 1394 O O . TRP B 1 25 ? 3.48 0.926 13.875 1 93.62 25 TRP B O 1
ATOM 1404 N N . PHE B 1 26 ? 4.941 1.462 12.312 1 94.56 26 PHE B N 1
ATOM 1405 C CA . PHE B 1 26 ? 3.955 1.448 11.242 1 94.56 26 PHE B CA 1
ATOM 1406 C C . PHE B 1 26 ? 3.338 0.063 11.086 1 94.56 26 PHE B C 1
ATOM 1408 O O . PHE B 1 26 ? 2.115 -0.073 11.023 1 94.56 26 PHE B O 1
ATOM 1415 N N . THR B 1 27 ? 4.16 -0.956 11.062 1 93.81 27 THR B N 1
ATOM 1416 C CA . THR B 1 27 ? 3.682 -2.299 10.758 1 93.81 27 THR B CA 1
ATOM 1417 C C . THR B 1 27 ? 2.871 -2.861 11.922 1 93.81 27 THR B C 1
ATOM 1419 O O . THR B 1 27 ? 1.937 -3.639 11.719 1 93.81 27 THR B O 1
ATOM 1422 N N . GLU B 1 28 ? 3.176 -2.408 13.148 1 91.5 28 GLU B N 1
ATOM 1423 C CA . GLU B 1 28 ? 2.512 -2.979 14.312 1 91.5 28 GLU B CA 1
ATOM 1424 C C . GLU B 1 28 ? 1.261 -2.186 14.68 1 91.5 28 GLU B C 1
ATOM 1426 O O . GLU B 1 28 ? 0.292 -2.748 15.195 1 91.5 28 GLU B O 1
ATOM 1431 N N . THR B 1 29 ? 1.264 -0.931 14.391 1 92 29 THR B N 1
ATOM 1432 C CA . THR B 1 29 ? 0.178 -0.134 14.945 1 92 29 THR B CA 1
ATOM 1433 C C . THR B 1 29 ? -0.677 0.47 13.836 1 92 29 THR B C 1
ATOM 1435 O O . THR B 1 29 ? -1.884 0.658 14.008 1 92 29 THR B O 1
ATOM 1438 N N . GLN B 1 30 ? -0.146 0.797 12.672 1 92.62 30 GLN B N 1
ATOM 1439 C CA . GLN B 1 30 ? -0.858 1.552 11.648 1 92.62 30 GLN B CA 1
ATOM 1440 C C . GLN B 1 30 ? -1.357 0.632 10.539 1 92.62 30 GLN B C 1
ATOM 1442 O O . GLN B 1 30 ? -2.541 0.652 10.195 1 92.62 30 GLN B O 1
ATOM 1447 N N . ALA B 1 31 ? -0.484 -0.217 10.07 1 92.81 31 ALA B N 1
ATOM 1448 C CA . ALA B 1 31 ? -0.788 -1.059 8.914 1 92.81 31 ALA B CA 1
ATOM 1449 C C . ALA B 1 31 ? -1.999 -1.946 9.188 1 92.81 31 ALA B C 1
ATOM 1451 O O . ALA B 1 31 ? -2.918 -2.021 8.367 1 92.81 31 ALA B O 1
ATOM 1452 N N . PRO B 1 32 ? -2.086 -2.613 10.336 1 91.06 32 PRO B N 1
ATOM 1453 C CA . PRO B 1 32 ? -3.264 -3.445 10.594 1 91.06 32 PRO B CA 1
ATOM 1454 C C . PRO B 1 32 ? -4.566 -2.646 10.562 1 91.06 32 PRO B C 1
ATOM 1456 O O . PRO B 1 32 ? -5.574 -3.123 10.039 1 91.06 32 PRO B O 1
ATOM 1459 N N . LEU B 1 33 ? -4.496 -1.453 11.094 1 88.31 33 LEU B N 1
ATOM 1460 C CA . LEU B 1 33 ? -5.691 -0.616 11.125 1 88.31 33 LEU B CA 1
ATOM 1461 C C . LEU B 1 33 ? -6.121 -0.233 9.711 1 88.31 33 LEU B C 1
ATOM 1463 O O . LEU B 1 33 ? -7.309 -0.281 9.383 1 88.31 33 LEU B O 1
ATOM 1467 N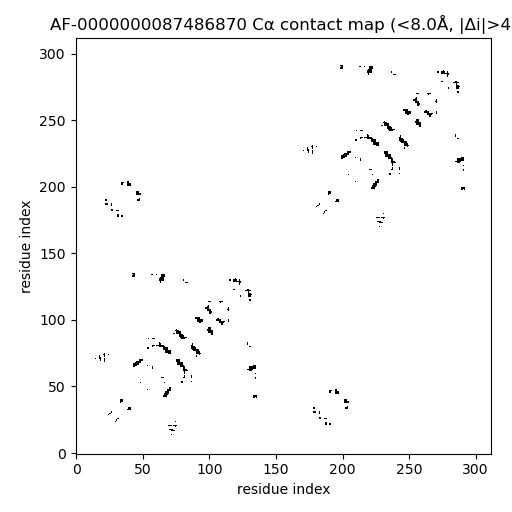 N . ILE B 1 34 ? -5.191 0.049 8.898 1 91.06 34 ILE B N 1
ATOM 1468 C CA . ILE B 1 34 ? -5.48 0.448 7.523 1 91.06 34 ILE B CA 1
ATOM 1469 C C . ILE B 1 34 ? -6.043 -0.741 6.746 1 91.06 34 ILE B C 1
ATOM 1471 O O . ILE B 1 34 ? -7.074 -0.624 6.082 1 91.06 34 ILE B O 1
ATOM 1475 N N . LEU B 1 35 ? -5.457 -1.834 6.875 1 89.94 35 LEU B N 1
ATOM 1476 C CA . LEU B 1 35 ? -5.832 -3.008 6.098 1 89.94 35 LEU B CA 1
ATOM 1477 C C . LEU B 1 35 ? -7.152 -3.586 6.59 1 89.94 35 LEU B C 1
ATOM 1479 O O . LEU B 1 35 ? -7.934 -4.121 5.797 1 89.94 35 LEU B O 1
ATOM 1483 N N . LEU B 1 36 ? -7.34 -3.5 7.848 1 86.19 36 LEU B N 1
ATOM 1484 C CA . LEU B 1 36 ? -8.594 -4.016 8.398 1 86.19 36 LEU B CA 1
ATOM 1485 C C . LEU B 1 36 ? -9.766 -3.113 8.023 1 86.19 36 LEU B C 1
ATOM 1487 O O . LEU B 1 36 ? -10.867 -3.6 7.754 1 86.19 36 LEU B O 1
ATOM 1491 N N . HIS B 1 37 ? -9.5 -1.892 7.957 1 85.19 37 HIS B N 1
ATOM 1492 C CA . HIS B 1 37 ? -10.594 -0.951 7.734 1 85.19 37 HIS B CA 1
ATOM 1493 C C . HIS B 1 37 ? -10.797 -0.684 6.246 1 85.19 37 HIS B C 1
ATOM 1495 O O . HIS B 1 37 ? -11.93 -0.62 5.773 1 85.19 37 HIS B O 1
ATOM 1501 N N . LYS B 1 38 ? -9.695 -0.63 5.504 1 85.44 38 LYS B N 1
ATOM 1502 C CA . LYS B 1 38 ? -9.789 -0.217 4.105 1 85.44 38 LYS B CA 1
ATOM 1503 C C . LYS B 1 38 ? -9.508 -1.386 3.168 1 85.44 38 LYS B C 1
ATOM 1505 O O . LYS B 1 38 ? -9.781 -1.305 1.968 1 85.44 38 LYS B O 1
ATOM 1510 N N . GLY B 1 39 ? -8.969 -2.441 3.756 1 86.5 39 GLY B N 1
ATOM 1511 C CA . GLY B 1 39 ? -8.656 -3.611 2.951 1 86.5 39 GLY B CA 1
ATOM 1512 C C . GLY B 1 39 ? -7.379 -3.457 2.146 1 86.5 39 GLY B C 1
ATOM 1513 O O . GLY B 1 39 ? -6.801 -4.449 1.696 1 86.5 39 GLY B O 1
ATOM 1514 N N . ASN B 1 40 ? -7.043 -2.182 1.873 1 87.94 40 ASN B N 1
ATOM 1515 C CA . ASN B 1 40 ? -5.824 -1.845 1.146 1 87.94 40 ASN B CA 1
ATOM 1516 C C . ASN B 1 40 ? -5.23 -0.523 1.625 1 87.94 40 ASN B C 1
ATOM 1518 O O . ASN B 1 40 ? -5.875 0.217 2.371 1 87.94 40 ASN B O 1
ATOM 1522 N N . PHE B 1 41 ? -4.012 -0.361 1.215 1 89.56 41 PHE B N 1
ATOM 1523 C CA . PHE B 1 41 ? -3.402 0.933 1.494 1 89.56 41 PHE B CA 1
ATOM 1524 C C . PHE B 1 41 ? -3.922 1.996 0.536 1 89.56 41 PHE B C 1
ATOM 1526 O O . PHE B 1 41 ? -4.094 1.734 -0.657 1 89.56 41 PHE B O 1
ATOM 1533 N N . PRO B 1 42 ? -4.109 3.18 1.118 1 90.31 42 PRO B N 1
ATOM 1534 C CA . PRO B 1 42 ? -4.652 4.246 0.274 1 90.31 42 PRO B CA 1
ATOM 1535 C C . PRO B 1 42 ? -3.652 4.738 -0.771 1 90.31 42 PRO B C 1
ATOM 1537 O O . PRO B 1 42 ? -2.441 4.672 -0.549 1 90.31 42 PRO B O 1
ATOM 1540 N N . ASP B 1 43 ? -4.164 5.395 -1.806 1 87.19 43 ASP B N 1
ATOM 1541 C CA . ASP B 1 43 ? -3.346 5.852 -2.926 1 87.19 43 ASP B CA 1
ATOM 1542 C C . ASP B 1 43 ? -2.436 7.004 -2.506 1 87.19 43 ASP B C 1
ATOM 1544 O O . ASP B 1 43 ? -1.358 7.191 -3.074 1 87.19 43 ASP B O 1
ATOM 1548 N N . TRP B 1 44 ? -2.922 7.723 -1.552 1 92.12 44 TRP B N 1
ATOM 1549 C CA . TRP B 1 44 ? -2.135 8.883 -1.145 1 92.12 44 TRP B CA 1
ATOM 1550 C C . TRP B 1 44 ? -0.959 8.461 -0.268 1 92.12 44 TRP B C 1
ATOM 1552 O O . TRP B 1 44 ? -0.059 9.258 0.001 1 92.12 44 TRP B O 1
ATOM 1562 N N . PHE B 1 45 ? -0.925 7.18 0.174 1 93.5 45 PHE B N 1
ATOM 1563 C CA . PHE B 1 45 ? 0.147 6.695 1.036 1 93.5 45 PHE B CA 1
ATOM 1564 C C . PHE B 1 45 ? 1.311 6.164 0.208 1 93.5 45 PHE B C 1
ATOM 1566 O O . PHE B 1 45 ? 1.141 5.238 -0.588 1 93.5 45 PHE B O 1
ATOM 1573 N N . GLN B 1 46 ? 2.516 6.672 0.483 1 92.38 46 GLN B N 1
ATOM 1574 C CA . GLN B 1 46 ? 3.66 6.363 -0.366 1 92.38 46 GLN B CA 1
ATOM 1575 C C . GLN B 1 46 ? 4.703 5.547 0.391 1 92.38 46 GLN B C 1
ATOM 1577 O O . GLN B 1 46 ? 5.766 5.23 -0.15 1 92.38 46 GLN B O 1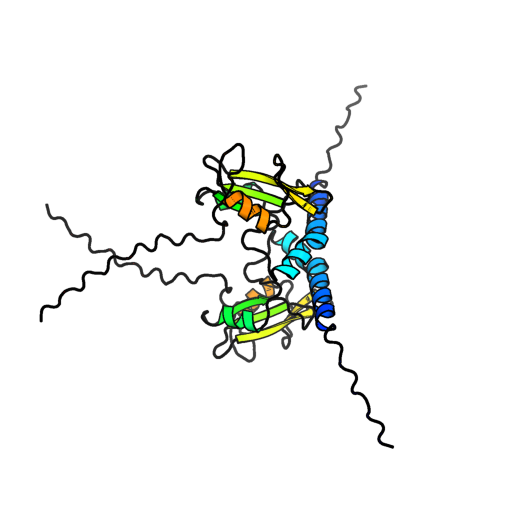
ATOM 1582 N N . GLY B 1 47 ? 4.445 5.168 1.66 1 93.56 47 GLY B N 1
ATOM 1583 C CA . GLY B 1 47 ? 5.457 4.453 2.422 1 93.56 47 GLY B CA 1
ATOM 1584 C C . GLY B 1 47 ? 6.684 5.293 2.719 1 93.56 47 GLY B C 1
ATOM 1585 O O . GLY B 1 47 ? 6.574 6.492 2.986 1 93.56 47 GLY B O 1
ATOM 1586 N N . PHE B 1 48 ? 7.785 4.598 2.684 1 92.5 48 PHE B N 1
ATOM 1587 C CA . PHE B 1 48 ? 9.023 5.328 2.9 1 92.5 48 PHE B CA 1
ATOM 1588 C C . PHE B 1 48 ? 9.438 6.082 1.641 1 92.5 48 PHE B C 1
ATOM 1590 O O . PHE B 1 48 ? 9.75 5.465 0.62 1 92.5 48 PHE B O 1
ATOM 1597 N N . THR B 1 49 ? 9.266 7.316 1.636 1 91.62 49 THR B N 1
ATOM 1598 C CA . THR B 1 49 ? 9.656 8.188 0.536 1 91.62 49 THR B CA 1
ATOM 1599 C C . THR B 1 49 ? 10.414 9.406 1.057 1 91.62 49 THR B C 1
ATOM 1601 O O . THR B 1 49 ? 9.906 10.141 1.903 1 91.62 49 THR B O 1
ATOM 1604 N N . ALA B 1 50 ? 11.547 9.516 0.51 1 92.69 50 ALA B N 1
ATOM 1605 C CA . ALA B 1 50 ? 12.383 10.641 0.932 1 92.69 50 ALA B CA 1
ATOM 1606 C C . ALA B 1 50 ? 11.766 11.969 0.511 1 92.69 50 ALA B C 1
ATOM 16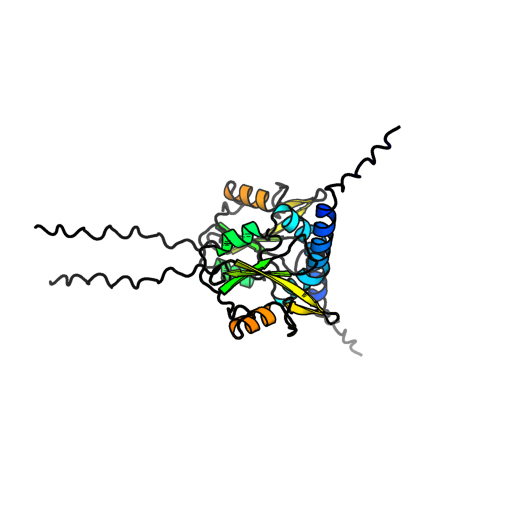08 O O . ALA B 1 50 ? 11.008 12.031 -0.459 1 92.69 50 ALA B O 1
ATOM 1609 N N . ARG B 1 51 ? 12.211 13.023 1.23 1 95.38 51 ARG B N 1
ATOM 1610 C CA . ARG B 1 51 ? 11.727 14.375 0.952 1 95.38 51 ARG B CA 1
ATOM 1611 C C . ARG B 1 51 ? 11.938 14.742 -0.513 1 95.38 51 ARG B C 1
ATOM 1613 O O . ARG B 1 51 ? 11.016 15.195 -1.184 1 95.38 51 ARG B O 1
ATOM 1620 N N . LYS B 1 52 ? 13.086 14.445 -0.984 1 95.81 52 LYS B N 1
ATOM 1621 C CA . LYS B 1 52 ? 13.414 14.82 -2.355 1 95.81 52 LYS B CA 1
ATOM 1622 C C . LYS B 1 52 ? 12.523 14.086 -3.355 1 95.81 52 LYS B C 1
ATOM 1624 O O . LYS B 1 52 ? 12.086 14.672 -4.348 1 95.81 52 LYS B O 1
ATOM 1629 N N . GLU B 1 53 ? 12.297 12.859 -3.107 1 94.06 53 GLU B N 1
ATOM 1630 C CA . GLU B 1 53 ? 11.438 12.078 -3.992 1 94.06 53 GLU B CA 1
ATOM 1631 C C . GLU B 1 53 ? 10.008 12.609 -3.988 1 94.06 53 GLU B C 1
ATOM 1633 O O . GLU B 1 53 ? 9.359 12.68 -5.039 1 94.06 53 GLU B O 1
ATOM 1638 N N . ALA B 1 54 ? 9.578 12.93 -2.838 1 95.81 54 ALA B N 1
ATOM 1639 C CA . ALA B 1 54 ? 8.25 13.523 -2.74 1 95.81 54 ALA B CA 1
ATOM 1640 C C . ALA B 1 54 ? 8.172 14.828 -3.527 1 95.81 54 ALA B C 1
ATOM 1642 O O . ALA B 1 54 ? 7.203 15.07 -4.25 1 95.81 54 ALA B O 1
ATOM 1643 N N . GLU B 1 55 ? 9.164 15.625 -3.381 1 97.25 55 GLU B N 1
ATOM 1644 C CA . GLU B 1 55 ? 9.219 16.891 -4.117 1 97.25 55 GLU B CA 1
ATOM 1645 C C . GLU B 1 55 ? 9.219 16.641 -5.625 1 97.25 55 GLU B C 1
ATOM 1647 O O . GLU B 1 55 ? 8.547 17.359 -6.371 1 97.25 55 GLU B O 1
ATOM 1652 N N . ASP B 1 56 ? 9.938 15.664 -6.023 1 96.06 56 ASP B N 1
ATOM 1653 C CA . ASP B 1 56 ? 9.984 15.32 -7.445 1 96.06 56 ASP B CA 1
ATOM 1654 C C . ASP B 1 56 ? 8.617 14.844 -7.938 1 96.06 56 ASP B C 1
ATOM 1656 O O . ASP B 1 56 ? 8.188 15.211 -9.031 1 96.06 56 ASP B O 1
ATOM 1660 N N . GLN B 1 57 ? 7.969 14.039 -7.141 1 92.69 57 GLN B N 1
ATOM 1661 C CA . GLN B 1 57 ? 6.664 13.492 -7.496 1 92.69 57 GLN B CA 1
ATOM 1662 C C . GLN B 1 57 ? 5.609 14.594 -7.586 1 92.69 57 GLN B C 1
ATOM 1664 O O . GLN B 1 57 ? 4.695 14.516 -8.414 1 92.69 57 GLN B O 1
ATOM 1669 N N . LEU B 1 58 ? 5.766 15.648 -6.82 1 95.56 58 LEU B N 1
ATOM 1670 C CA . LEU B 1 58 ? 4.742 16.688 -6.73 1 95.56 58 LEU B CA 1
ATOM 1671 C C . LEU B 1 58 ? 5.109 17.891 -7.586 1 95.56 58 LEU B C 1
ATOM 1673 O O . LEU B 1 58 ? 4.309 18.812 -7.742 1 95.56 58 LEU B O 1
ATOM 1677 N N . ARG B 1 59 ? 6.273 17.922 -8.148 1 94.81 59 ARG B N 1
ATOM 1678 C CA . ARG B 1 59 ? 6.836 19.078 -8.82 1 94.81 59 ARG B CA 1
ATOM 1679 C C . ARG B 1 59 ? 5.902 19.578 -9.922 1 94.81 59 ARG B C 1
ATOM 1681 O O . ARG B 1 59 ? 5.629 20.766 -10.023 1 94.81 59 ARG B O 1
ATOM 1688 N N . ASP B 1 60 ? 5.328 18.734 -10.734 1 92 60 ASP B N 1
ATOM 1689 C CA . ASP B 1 60 ? 4.516 19.125 -11.875 1 92 60 ASP B CA 1
ATOM 1690 C C . ASP B 1 60 ? 3.033 18.875 -11.609 1 92 60 ASP B C 1
ATOM 1692 O O . ASP B 1 60 ? 2.227 18.844 -12.547 1 92 60 ASP B O 1
ATOM 1696 N N . LYS B 1 61 ? 2.736 18.719 -10.398 1 94.38 61 LYS B N 1
ATOM 1697 C CA . LYS B 1 61 ? 1.34 18.484 -10.039 1 94.38 61 LYS B CA 1
ATOM 1698 C C . LYS B 1 61 ? 0.63 19.797 -9.703 1 94.38 61 LYS B C 1
ATOM 1700 O O . LYS B 1 61 ? 1.28 20.812 -9.445 1 94.38 61 LYS B O 1
ATOM 1705 N N . PRO B 1 62 ? -0.701 19.781 -9.828 1 94.44 62 PRO B N 1
ATOM 1706 C CA . PRO B 1 62 ? -1.45 20.984 -9.492 1 94.44 62 PRO B CA 1
ATOM 1707 C C . PRO B 1 62 ? -1.298 21.391 -8.023 1 94.44 62 PRO B C 1
ATOM 1709 O O . PRO B 1 62 ? -0.943 20.547 -7.188 1 94.44 62 PRO B O 1
ATOM 1712 N N . LEU B 1 63 ? -1.593 22.594 -7.754 1 95.69 63 LEU B N 1
ATOM 1713 C CA . LEU B 1 63 ? -1.582 23.141 -6.398 1 95.69 63 LEU B CA 1
ATOM 1714 C C . LEU B 1 63 ? -2.457 22.297 -5.473 1 95.69 63 LEU B C 1
ATOM 1716 O O . LEU B 1 63 ? -3.578 21.938 -5.836 1 95.69 63 LEU B O 1
ATOM 1720 N N . GLY B 1 64 ? -1.929 22 -4.289 1 97 64 GLY B N 1
ATOM 1721 C CA . GLY B 1 64 ? -2.715 21.266 -3.305 1 97 64 GLY B CA 1
ATOM 1722 C C . GLY B 1 64 ? -2.586 19.766 -3.436 1 97 64 GLY B C 1
ATOM 1723 O O . GLY B 1 64 ? -2.994 19.031 -2.539 1 97 64 GLY B O 1
ATOM 1724 N N . CYS B 1 65 ? -2.029 19.281 -4.531 1 97.12 65 CYS B N 1
ATOM 1725 C CA . CYS B 1 65 ? -1.771 17.844 -4.66 1 97.12 65 CYS B CA 1
ATOM 1726 C C . CYS B 1 65 ? -0.854 17.359 -3.547 1 97.12 65 CYS B C 1
ATOM 1728 O O . CYS B 1 65 ? 0.101 18.047 -3.174 1 97.12 65 CYS B O 1
ATOM 1730 N N . PHE B 1 66 ? -1.156 16.125 -3.107 1 97.38 66 PHE B N 1
ATOM 1731 C CA . PHE B 1 66 ? -0.464 15.773 -1.875 1 97.38 66 PHE B CA 1
ATOM 1732 C C . PHE B 1 66 ? -0.165 14.273 -1.838 1 97.38 66 PHE B C 1
ATOM 1734 O O . PHE B 1 66 ? -0.697 13.516 -2.645 1 97.38 66 PHE B O 1
ATOM 1741 N N . LEU B 1 67 ? 0.666 13.875 -0.985 1 96.75 67 LEU B N 1
ATOM 1742 C CA . LEU B 1 67 ? 0.929 12.484 -0.613 1 96.75 67 LEU B CA 1
ATOM 1743 C C . LEU B 1 67 ? 1.306 12.383 0.861 1 96.75 67 LEU B C 1
ATOM 1745 O O . LEU B 1 67 ? 1.63 13.391 1.496 1 96.75 67 LEU B O 1
ATOM 1749 N N . ILE B 1 68 ? 1.089 11.273 1.459 1 96.88 68 ILE B N 1
ATOM 1750 C CA . ILE B 1 68 ? 1.5 10.969 2.824 1 96.88 68 ILE B CA 1
ATOM 1751 C C . ILE B 1 68 ? 2.625 9.938 2.809 1 96.88 68 ILE B C 1
ATOM 1753 O O . ILE B 1 68 ? 2.537 8.93 2.105 1 96.88 68 ILE B O 1
ATOM 1757 N N . ARG B 1 69 ? 3.686 10.242 3.615 1 96.19 69 ARG B N 1
ATOM 1758 C CA . ARG B 1 69 ? 4.867 9.383 3.572 1 96.19 69 ARG B CA 1
ATOM 1759 C C . ARG B 1 69 ? 5.438 9.164 4.973 1 96.19 69 ARG B C 1
ATOM 1761 O O . ARG B 1 69 ? 5.055 9.859 5.914 1 96.19 69 ARG B O 1
ATOM 1768 N N . LEU B 1 70 ? 6.25 8.133 5.09 1 95.38 70 LEU B N 1
ATOM 1769 C CA . LEU B 1 70 ? 7.062 7.902 6.277 1 95.38 70 LEU B CA 1
ATOM 1770 C C . LEU B 1 70 ? 8.469 8.469 6.098 1 95.38 70 LEU B C 1
ATOM 1772 O O . LEU B 1 70 ? 8.953 8.586 4.969 1 95.38 70 LEU B O 1
ATOM 1776 N N . SER B 1 71 ? 9.047 8.875 7.145 1 90.06 71 SER B N 1
ATOM 1777 C CA . SER B 1 71 ? 10.414 9.383 7.102 1 90.06 71 SER B CA 1
ATOM 1778 C C . SER B 1 71 ? 11.273 8.734 8.188 1 90.06 71 SER B C 1
ATOM 1780 O O . SER B 1 71 ? 10.75 8.148 9.133 1 90.06 71 SER B O 1
ATOM 1782 N N . ASP B 1 72 ? 12.586 8.797 7.973 1 84.69 72 ASP B N 1
ATOM 1783 C CA . ASP B 1 72 ? 13.531 8.273 8.961 1 84.69 72 ASP B CA 1
ATOM 1784 C C . ASP B 1 72 ? 13.852 9.328 10.016 1 84.69 72 ASP B C 1
ATOM 1786 O O . ASP B 1 72 ? 14.828 9.195 10.758 1 84.69 72 ASP B O 1
ATOM 1790 N N . LYS B 1 73 ? 13.023 10.375 10.078 1 82.75 73 LYS B N 1
ATOM 1791 C CA . LYS B 1 73 ? 13.359 11.484 10.969 1 82.75 73 LYS B CA 1
ATOM 1792 C C . LYS B 1 73 ? 12.414 11.539 12.164 1 82.75 73 LYS B C 1
ATOM 1794 O O . LYS B 1 73 ? 12.781 12.047 13.227 1 82.75 73 LYS B O 1
ATOM 1799 N N . ALA B 1 74 ? 11.219 11.062 12.062 1 82.75 74 ALA B N 1
ATOM 1800 C CA . ALA B 1 74 ? 10.219 11.117 13.125 1 82.75 74 ALA B CA 1
ATOM 1801 C C . ALA B 1 74 ? 9.273 9.914 13.047 1 82.75 74 ALA B C 1
ATOM 1803 O O . ALA B 1 74 ? 8.938 9.461 11.953 1 82.75 74 ALA B O 1
ATOM 1804 N N . ILE B 1 75 ? 8.922 9.422 14.266 1 88.5 75 ILE B N 1
ATOM 1805 C CA . ILE B 1 75 ? 7.887 8.398 14.32 1 88.5 75 ILE B CA 1
ATOM 1806 C C . ILE B 1 75 ? 6.527 9.023 14.039 1 88.5 75 ILE B C 1
ATOM 1808 O O . ILE B 1 75 ? 5.977 9.734 14.883 1 88.5 75 ILE B O 1
ATOM 1812 N N . GLY B 1 76 ? 5.98 8.789 12.938 1 93.12 76 GLY B N 1
ATOM 1813 C CA . GLY B 1 76 ? 4.727 9.359 12.469 1 93.12 76 GLY B CA 1
ATOM 1814 C C . GLY B 1 76 ? 4.672 9.516 10.961 1 93.12 76 GLY B C 1
ATOM 1815 O O . GLY B 1 76 ? 5.504 8.969 10.242 1 93.12 76 GLY B O 1
ATOM 1816 N N . TYR B 1 77 ? 3.635 10.219 10.5 1 96.31 77 TYR B N 1
ATOM 1817 C CA . TYR B 1 77 ? 3.453 10.461 9.078 1 96.31 77 TYR B CA 1
ATOM 1818 C C . TYR B 1 77 ? 3.932 11.852 8.695 1 96.31 77 TYR B C 1
ATOM 1820 O O . TYR B 1 77 ? 4.043 12.734 9.547 1 96.31 77 TYR B O 1
ATOM 1828 N N . ILE B 1 78 ? 4.273 11.984 7.453 1 96.94 78 ILE B N 1
ATOM 1829 C CA . ILE B 1 78 ? 4.578 13.297 6.895 1 96.94 78 ILE B CA 1
ATOM 1830 C C . ILE B 1 78 ? 3.613 13.609 5.754 1 96.94 78 ILE B C 1
ATOM 1832 O O . ILE B 1 78 ? 3.438 12.805 4.84 1 96.94 78 ILE B O 1
ATOM 1836 N N . LEU B 1 79 ? 2.971 14.711 5.793 1 97.19 79 LEU B N 1
ATOM 1837 C CA . LEU B 1 79 ? 2.18 15.234 4.688 1 97.19 79 LEU B CA 1
ATOM 1838 C C . LEU B 1 79 ? 3.041 16.094 3.766 1 97.19 79 LEU B C 1
ATOM 1840 O O . LEU B 1 79 ? 3.648 17.078 4.211 1 97.19 79 LEU B O 1
ATOM 1844 N N . SER B 1 80 ? 3.148 15.703 2.562 1 97.38 80 SER B N 1
ATOM 1845 C CA . SER B 1 80 ? 3.799 16.5 1.532 1 97.38 80 SER B CA 1
ATOM 1846 C C . SER B 1 80 ? 2.795 16.984 0.49 1 97.38 80 SER B C 1
ATOM 1848 O O . SER B 1 80 ? 2.008 16.188 -0.033 1 97.38 80 SER B O 1
ATOM 1850 N N . TYR B 1 81 ? 2.816 18.297 0.241 1 97.62 81 TYR B N 1
ATOM 1851 C CA . TYR B 1 81 ? 1.886 18.781 -0.773 1 97.62 81 TYR B CA 1
ATOM 1852 C C . TYR B 1 81 ? 2.494 19.922 -1.566 1 97.62 81 TYR B C 1
ATOM 1854 O O . TYR B 1 81 ? 3.455 20.562 -1.119 1 97.62 81 TYR B O 1
ATOM 1862 N N . LYS B 1 82 ? 1.903 20.078 -2.746 1 97.81 82 LYS B N 1
ATOM 1863 C CA . LYS B 1 82 ? 2.348 21.141 -3.637 1 97.81 82 LYS B CA 1
ATOM 1864 C C . LYS B 1 82 ? 1.778 22.484 -3.205 1 97.81 82 LYS B C 1
ATOM 1866 O O . LYS B 1 82 ? 0.579 22.734 -3.346 1 97.81 82 LYS B O 1
ATOM 1871 N N . GLY B 1 83 ? 2.652 23.344 -2.758 1 97.06 83 GLY B N 1
ATOM 1872 C CA . GLY B 1 83 ? 2.254 24.719 -2.453 1 97.06 83 GLY B CA 1
ATOM 1873 C C . GLY B 1 83 ? 2.422 25.656 -3.625 1 97.06 83 GLY B C 1
ATOM 1874 O O . GLY B 1 83 ? 2.748 25.234 -4.734 1 97.06 83 GLY B O 1
ATOM 1875 N N . GLN B 1 84 ? 2.066 26.891 -3.416 1 95.69 84 GLN B N 1
ATOM 1876 C CA . GLN B 1 84 ? 2.119 27.891 -4.469 1 95.69 84 GLN B CA 1
ATOM 1877 C C . GLN B 1 84 ? 3.547 28.094 -4.977 1 95.69 84 GLN B C 1
ATOM 1879 O O . GLN B 1 84 ? 3.773 28.203 -6.184 1 95.69 84 GLN B O 1
ATOM 1884 N N . ASP B 1 85 ? 4.441 28.031 -4.098 1 94.56 85 ASP B N 1
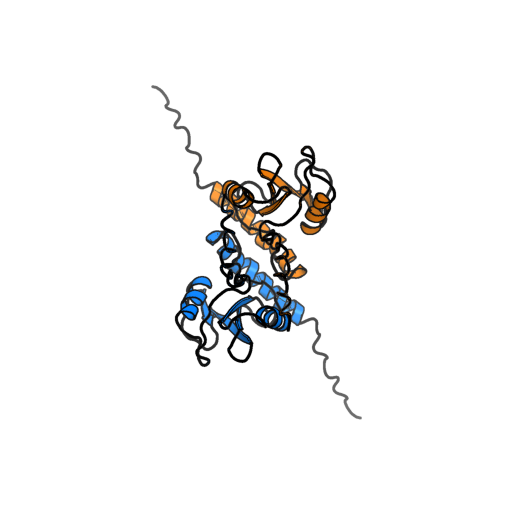ATOM 1885 C CA . ASP B 1 85 ? 5.797 28.391 -4.5 1 94.56 85 ASP B CA 1
ATOM 1886 C C . ASP B 1 85 ? 6.754 27.203 -4.34 1 94.56 85 ASP B C 1
ATOM 1888 O O . ASP B 1 85 ? 7.828 27.188 -4.941 1 94.56 85 ASP B O 1
ATOM 1892 N N . ARG B 1 86 ? 6.406 26.359 -3.432 1 96 86 ARG B N 1
ATOM 1893 C CA . ARG B 1 86 ? 7.258 25.203 -3.174 1 96 86 ARG B CA 1
ATOM 1894 C C . ARG B 1 86 ? 6.453 24.062 -2.566 1 96 86 ARG B C 1
ATOM 1896 O O . ARG B 1 86 ? 5.289 24.234 -2.199 1 96 86 ARG B O 1
ATOM 1903 N N . CYS B 1 87 ? 7.082 22.922 -2.496 1 97.69 87 CYS B N 1
ATOM 1904 C CA . CYS B 1 87 ? 6.492 21.797 -1.784 1 97.69 87 CYS B CA 1
ATOM 1905 C C . CYS B 1 87 ? 6.594 22 -0.276 1 97.69 87 CYS B C 1
ATOM 1907 O O . CYS B 1 87 ? 7.625 22.438 0.23 1 97.69 87 CYS B O 1
ATOM 1909 N N . ARG B 1 88 ? 5.578 21.672 0.44 1 97 88 ARG B N 1
ATOM 1910 C CA . ARG B 1 88 ? 5.551 21.797 1.894 1 97 88 ARG B CA 1
ATOM 1911 C C . ARG B 1 88 ? 5.453 20.422 2.559 1 97 88 ARG B C 1
ATOM 1913 O O . ARG B 1 88 ? 4.781 19.531 2.049 1 97 88 ARG B O 1
ATOM 1920 N N . HIS B 1 89 ? 6.164 20.328 3.65 1 96.62 89 HIS B N 1
ATOM 1921 C CA . HIS B 1 89 ? 6.211 19.078 4.406 1 96.62 89 HIS B CA 1
ATOM 1922 C C . HIS B 1 89 ? 5.824 19.297 5.863 1 96.62 89 HIS B C 1
ATOM 1924 O O . HIS B 1 89 ? 6.43 20.141 6.551 1 96.62 89 HIS B O 1
ATOM 1930 N N . PHE B 1 90 ? 4.793 18.625 6.332 1 96 90 PHE B N 1
ATOM 1931 C CA . PHE B 1 90 ? 4.336 18.734 7.711 1 96 90 PHE B CA 1
ATOM 1932 C C . PHE B 1 90 ? 4.34 17.375 8.406 1 96 90 PHE B C 1
ATOM 1934 O O . PHE B 1 90 ? 3.828 16.406 7.855 1 96 90 PHE B O 1
ATOM 1941 N N . VAL B 1 91 ? 4.863 17.344 9.57 1 95.44 91 VAL B N 1
ATOM 1942 C CA . VAL B 1 91 ? 4.801 16.141 10.383 1 95.44 91 VAL B CA 1
ATOM 1943 C C . VAL B 1 91 ? 3.393 15.969 10.945 1 95.44 91 VAL B C 1
ATOM 1945 O O . VAL B 1 91 ? 2.785 16.938 11.414 1 95.44 91 VAL B O 1
ATOM 1948 N N . ILE B 1 92 ? 2.891 14.805 10.781 1 96.19 92 ILE B N 1
ATOM 1949 C CA . ILE B 1 92 ? 1.629 14.445 11.414 1 96.19 92 ILE B CA 1
ATOM 1950 C C . ILE B 1 92 ? 1.899 13.586 12.648 1 96.19 92 ILE B C 1
ATOM 1952 O O . ILE B 1 92 ? 2.34 12.438 12.523 1 96.19 92 ILE B O 1
ATOM 1956 N N . ASN B 1 93 ? 1.539 14.102 13.75 1 91.25 93 ASN B N 1
ATOM 1957 C CA . ASN B 1 93 ? 1.741 13.391 15.008 1 91.25 93 ASN B CA 1
ATOM 1958 C C . ASN B 1 93 ? 0.456 12.727 15.492 1 91.25 93 ASN B C 1
ATOM 1960 O O . ASN B 1 93 ? -0.636 13.07 15.031 1 91.25 93 ASN B O 1
ATOM 1964 N N . GLN B 1 94 ? 0.67 11.766 16.344 1 90.19 94 GLN B N 1
ATOM 1965 C CA . GLN B 1 94 ? -0.453 11.195 17.078 1 90.19 94 GLN B CA 1
ATOM 1966 C C . GLN B 1 94 ? -0.411 11.602 18.547 1 90.19 94 GLN B C 1
ATOM 1968 O O . GLN B 1 94 ? 0.64 11.523 19.188 1 90.19 94 GLN B O 1
ATOM 1973 N N . ASP B 1 95 ? -1.446 12.07 19 1 89 95 ASP B N 1
ATOM 1974 C CA . ASP B 1 95 ? -1.466 12.43 20.406 1 89 95 ASP B CA 1
ATOM 1975 C C . ASP B 1 95 ? -1.695 11.203 21.281 1 89 95 ASP B C 1
ATOM 1977 O O . ASP B 1 95 ? -1.702 10.07 20.797 1 89 95 ASP B O 1
ATOM 1981 N N . LEU B 1 96 ? -1.842 11.375 22.609 1 88.06 96 LEU B N 1
ATOM 1982 C CA . LEU B 1 96 ? -1.939 10.289 23.578 1 88.06 96 LEU B CA 1
ATOM 1983 C C . LEU B 1 96 ? -3.207 9.477 23.359 1 88.06 96 LEU B C 1
ATOM 1985 O O . LEU B 1 96 ? -3.252 8.289 23.688 1 88.06 96 LEU B O 1
ATOM 1989 N N . ALA B 1 97 ? -4.203 10.102 22.781 1 91.06 97 ALA B N 1
ATOM 1990 C CA . ALA B 1 97 ? -5.465 9.422 22.516 1 91.06 97 ALA B CA 1
ATOM 1991 C C . ALA B 1 97 ? -5.438 8.734 21.156 1 91.06 97 ALA B C 1
ATOM 1993 O O . ALA B 1 97 ? -6.422 8.109 20.734 1 91.06 97 ALA B O 1
ATOM 1994 N N . GLY B 1 98 ? -4.344 8.914 20.391 1 90.25 98 GLY B N 1
ATOM 1995 C CA . GLY B 1 98 ? -4.211 8.273 19.094 1 90.25 98 GLY B CA 1
ATOM 1996 C C . GLY B 1 98 ? -4.746 9.125 17.953 1 90.25 98 GLY B C 1
ATOM 1997 O O . GLY B 1 98 ? -4.883 8.641 16.828 1 90.25 98 GLY B O 1
ATOM 1998 N N . LEU B 1 99 ? -5.031 10.367 18.281 1 94.75 99 LEU B N 1
ATOM 1999 C CA . LEU B 1 99 ? -5.578 11.25 17.25 1 94.75 99 LEU B CA 1
ATOM 2000 C C . LEU B 1 99 ? -4.457 11.93 16.469 1 94.75 99 LEU B C 1
ATOM 2002 O O . LEU B 1 99 ? -3.428 12.297 17.047 1 94.75 99 LEU B O 1
ATOM 2006 N N . PHE B 1 100 ? -4.73 12.141 15.227 1 96.12 100 PHE B N 1
ATOM 2007 C CA . PHE B 1 100 ? -3.721 12.695 14.336 1 96.12 100 PHE B CA 1
ATOM 2008 C C . PHE B 1 100 ? -3.801 14.219 14.312 1 96.12 100 PHE B C 1
ATOM 2010 O O . PHE B 1 100 ? -4.891 14.789 14.242 1 96.12 100 PHE B O 1
ATOM 2017 N N . ILE B 1 101 ? -2.625 14.844 14.367 1 95 101 ILE B N 1
ATOM 2018 C CA . ILE B 1 101 ? -2.533 16.297 14.375 1 95 101 ILE B CA 1
ATOM 2019 C C . ILE B 1 101 ? -1.354 16.75 13.516 1 95 101 ILE B C 1
ATOM 2021 O O . ILE B 1 101 ? -0.253 16.203 13.625 1 95 101 ILE B O 1
ATOM 2025 N N . ILE B 1 102 ? -1.6 17.672 12.602 1 94.88 102 ILE B N 1
ATOM 2026 C CA . ILE B 1 102 ? -0.484 18.281 11.875 1 94.88 102 ILE B CA 1
ATOM 2027 C C . ILE B 1 102 ? 0.349 19.141 12.828 1 94.88 102 ILE B C 1
ATOM 2029 O O . ILE B 1 102 ? -0.198 19.906 13.609 1 94.88 102 ILE B O 1
ATOM 2033 N N . SER B 1 103 ? 1.653 18.953 12.68 1 90 103 SER B N 1
ATOM 2034 C CA . SER B 1 103 ? 2.531 19.75 13.539 1 90 103 SER B CA 1
ATOM 2035 C C . SER B 1 103 ? 2.273 21.234 13.375 1 90 103 SER B C 1
ATOM 2037 O O . SER B 1 103 ? 2.238 21.75 12.25 1 90 103 SER B O 1
ATOM 2039 N N . GLY B 1 104 ? 2.104 21.969 14.43 1 85.25 104 GLY B N 1
ATOM 2040 C CA . GLY B 1 104 ? 1.822 23.391 14.406 1 85.25 104 GLY B CA 1
ATOM 2041 C C . GLY B 1 104 ? 0.339 23.703 14.438 1 85.25 104 GLY B C 1
ATOM 2042 O O . GLY B 1 104 ? -0.05 24.875 14.594 1 85.25 104 GLY B O 1
ATOM 2043 N N . ASP B 1 105 ? -0.461 22.625 14.227 1 86.56 105 ASP B N 1
ATOM 2044 C CA . ASP B 1 105 ? -1.91 22.781 14.32 1 86.56 105 ASP B CA 1
ATOM 2045 C C . ASP B 1 105 ? -2.453 22.094 15.57 1 86.56 105 ASP B C 1
ATOM 2047 O O . ASP B 1 105 ? -1.75 21.312 16.219 1 86.56 105 ASP B O 1
ATOM 2051 N N . ASP B 1 106 ? -3.662 22.531 16.016 1 85.75 106 ASP B N 1
ATOM 2052 C CA . ASP B 1 106 ? -4.219 21.969 17.234 1 85.75 106 ASP B CA 1
ATOM 2053 C C . ASP B 1 106 ? -5.48 21.156 16.953 1 85.75 106 ASP B C 1
ATOM 2055 O O . ASP B 1 106 ? -6.152 20.703 17.875 1 85.75 106 ASP B O 1
ATOM 2059 N N . GLN B 1 107 ? -5.773 20.969 15.82 1 91.56 107 GLN B N 1
ATOM 2060 C CA . GLN B 1 107 ? -7.004 20.25 15.484 1 91.56 107 GLN B CA 1
ATOM 2061 C C . GLN B 1 107 ? -6.742 18.766 15.305 1 91.56 107 GLN B C 1
ATOM 2063 O O . GLN B 1 107 ? -6.156 18.344 14.305 1 91.56 107 GLN B O 1
ATOM 2068 N N . PRO B 1 108 ? -7.219 17.922 16.25 1 94.81 108 PRO B N 1
ATOM 2069 C CA . PRO B 1 108 ? -7.008 16.469 16.172 1 94.81 108 PRO B CA 1
ATOM 2070 C C . PRO B 1 108 ? -8.031 15.781 15.273 1 94.81 108 PRO B C 1
ATOM 2072 O O . PRO B 1 108 ? -9.164 16.266 15.141 1 94.81 108 PRO B O 1
ATOM 2075 N N . HIS B 1 109 ? -7.676 14.695 14.609 1 96.94 109 HIS B N 1
ATOM 2076 C CA . HIS B 1 109 ? -8.539 13.906 13.727 1 96.94 109 HIS B CA 1
ATOM 2077 C C . HIS B 1 109 ? -8.43 12.422 14.031 1 96.94 109 HIS B C 1
ATOM 2079 O O . HIS B 1 109 ? -7.355 11.938 14.414 1 96.94 109 HIS B O 1
ATOM 2085 N N . HIS B 1 110 ? -9.453 11.648 13.789 1 94.38 110 HIS B N 1
ATOM 2086 C CA . HIS B 1 110 ? -9.523 10.242 14.18 1 94.38 110 HIS B CA 1
ATOM 2087 C C . HIS B 1 110 ? -8.805 9.359 13.164 1 94.38 110 HIS B C 1
ATOM 2089 O O . HIS B 1 110 ? -8.461 8.211 13.469 1 94.38 110 HIS B O 1
ATOM 2095 N N . SER B 1 111 ? -8.656 9.875 11.977 1 93.75 111 SER B N 1
ATOM 2096 C CA . SER B 1 111 ? -7.988 9.133 10.914 1 93.75 111 SER B CA 1
ATOM 2097 C C . SER B 1 111 ? -7.27 10.07 9.945 1 93.75 111 SER B C 1
ATOM 2099 O O . SER B 1 111 ? -7.566 11.273 9.906 1 93.75 111 SER B O 1
ATOM 2101 N N . LEU B 1 112 ? -6.316 9.5 9.258 1 95.06 112 LEU B N 1
ATOM 2102 C CA . LEU B 1 112 ? -5.641 10.297 8.234 1 95.06 112 LEU B CA 1
ATOM 2103 C C . LEU B 1 112 ? -6.625 10.75 7.164 1 95.06 112 LEU B C 1
ATOM 2105 O O . LEU B 1 112 ? -6.5 11.859 6.633 1 95.06 112 LEU B O 1
ATOM 2109 N N . THR B 1 113 ? -7.574 9.953 6.895 1 94.44 113 THR B N 1
ATOM 2110 C CA . THR B 1 113 ? -8.594 10.312 5.918 1 94.44 113 THR B CA 1
ATOM 2111 C C . THR B 1 113 ? -9.391 11.531 6.391 1 94.44 113 THR B C 1
ATOM 2113 O O . THR B 1 113 ? -9.617 12.461 5.617 1 94.44 113 THR B O 1
ATOM 2116 N N . GLU B 1 114 ? -9.773 11.438 7.648 1 95.81 114 GLU B N 1
ATOM 2117 C CA . GLU B 1 114 ? -10.477 12.586 8.219 1 95.81 114 GLU B CA 1
ATOM 2118 C C . GLU B 1 114 ? -9.609 13.836 8.188 1 95.81 114 GLU B C 1
ATOM 2120 O O . GLU B 1 114 ? -10.102 14.938 7.914 1 95.81 114 GLU B O 1
ATOM 2125 N N . LEU B 1 115 ? -8.383 13.734 8.508 1 96.88 115 LEU B N 1
ATOM 2126 C CA . LEU B 1 115 ? -7.438 14.852 8.469 1 96.88 115 LEU B CA 1
ATOM 2127 C C . LEU B 1 115 ? -7.352 15.438 7.059 1 96.88 115 LEU B C 1
ATOM 2129 O O . LEU B 1 115 ? -7.441 16.656 6.883 1 96.88 115 LEU B O 1
ATOM 2133 N N . ILE B 1 116 ? -7.219 14.602 6.062 1 96.25 116 ILE B N 1
ATOM 2134 C CA . ILE B 1 116 ? -7.117 15.023 4.668 1 96.25 116 ILE B CA 1
ATOM 2135 C C . ILE B 1 116 ? -8.391 15.758 4.258 1 96.25 116 ILE B C 1
ATOM 2137 O O . ILE B 1 116 ? -8.32 16.828 3.646 1 96.25 116 ILE B O 1
ATOM 2141 N N . GLU B 1 117 ? -9.523 15.188 4.598 1 96.62 117 GLU B N 1
ATOM 2142 C CA . GLU B 1 117 ? -10.797 15.812 4.25 1 96.62 117 GLU B CA 1
ATOM 2143 C C . GLU B 1 117 ? -10.938 17.172 4.91 1 96.62 117 GLU B C 1
ATOM 2145 O O . GLU B 1 117 ? -11.461 18.109 4.305 1 96.62 117 GLU B O 1
ATOM 2150 N N . HIS B 1 118 ? -10.5 17.266 6.082 1 97.31 118 HIS B N 1
ATOM 2151 C CA . HIS B 1 118 ? -10.547 18.531 6.793 1 97.31 118 HIS B CA 1
ATOM 2152 C C . HIS B 1 118 ? -9.742 19.609 6.066 1 97.31 118 HIS B C 1
ATOM 2154 O O . HIS B 1 118 ? -10.227 20.719 5.848 1 97.31 118 HIS B O 1
ATOM 2160 N N . TYR B 1 119 ? -8.562 19.266 5.582 1 96.88 119 TYR B N 1
ATOM 2161 C CA . TYR B 1 119 ? -7.668 20.266 5 1 96.88 119 TYR B CA 1
ATOM 2162 C C . TYR B 1 119 ? -7.957 20.453 3.518 1 96.88 119 TYR B C 1
ATOM 2164 O O . TYR B 1 119 ? -7.359 21.312 2.867 1 96.88 119 TYR B O 1
ATOM 2172 N N . ARG B 1 120 ? -8.836 19.641 3.021 1 96.5 120 ARG B N 1
ATOM 2173 C CA . ARG B 1 120 ? -9.375 19.922 1.695 1 96.5 120 ARG B CA 1
ATOM 2174 C C . ARG B 1 120 ? -10.32 21.125 1.731 1 96.5 120 ARG B C 1
ATOM 2176 O O . ARG B 1 120 ? -10.43 21.859 0.753 1 96.5 120 ARG B O 1
ATOM 2183 N N . VAL B 1 121 ? -10.992 21.266 2.867 1 96.5 121 VAL B N 1
ATOM 2184 C CA . VAL B 1 121 ? -12.016 22.312 2.982 1 96.5 121 VAL B CA 1
ATOM 2185 C C . VAL B 1 121 ? -11.477 23.469 3.812 1 96.5 121 VAL B C 1
ATOM 2187 O O . VAL B 1 121 ? -11.891 24.625 3.627 1 96.5 121 VAL B O 1
ATOM 2190 N N . HIS B 1 122 ? -10.5 23.203 4.738 1 95.25 122 HIS B N 1
ATOM 2191 C CA . HIS B 1 122 ? -9.883 24.234 5.57 1 95.25 122 HIS B CA 1
ATOM 2192 C C . HIS B 1 122 ? -8.398 24.375 5.246 1 95.25 122 HIS B C 1
ATOM 2194 O O . HIS B 1 122 ? -7.586 23.531 5.625 1 95.25 122 HIS B O 1
ATOM 2200 N N . PRO B 1 123 ? -8.047 25.484 4.621 1 95.31 123 PRO B N 1
ATOM 2201 C CA . PRO B 1 123 ? -6.66 25.656 4.184 1 95.31 123 PRO B CA 1
ATOM 2202 C C . PRO B 1 123 ? -5.66 25.516 5.328 1 95.31 123 PRO B C 1
ATOM 2204 O O . PRO B 1 123 ? -5.93 25.953 6.445 1 95.31 123 PRO B O 1
ATOM 2207 N N . ILE B 1 124 ? -4.535 24.938 5.012 1 94.25 124 ILE B N 1
ATOM 2208 C CA . ILE B 1 124 ? -3.457 24.797 5.984 1 94.25 124 ILE B CA 1
ATOM 2209 C C . ILE B 1 124 ? -2.828 26.156 6.277 1 94.25 124 ILE B C 1
ATOM 2211 O O . ILE B 1 124 ? -2.396 26.859 5.363 1 94.25 124 ILE B O 1
ATOM 2215 N N . GLN B 1 125 ? -2.779 26.469 7.527 1 91.06 125 GLN B N 1
ATOM 2216 C CA . GLN B 1 125 ? -2.189 27.734 7.949 1 91.06 125 GLN B CA 1
ATOM 2217 C C . GLN B 1 125 ? -0.692 27.594 8.195 1 91.06 125 GLN B C 1
ATOM 2219 O O . GLN B 1 125 ? -0.224 26.516 8.586 1 91.06 125 GLN B O 1
ATOM 2224 N N . PRO B 1 126 ? 0.159 28.625 8 1 92.19 126 PRO B N 1
ATOM 2225 C CA . PRO B 1 126 ? -0.218 29.984 7.621 1 92.19 126 PRO B CA 1
ATOM 2226 C C . PRO B 1 126 ? -0.234 30.188 6.109 1 92.19 126 PRO B C 1
ATOM 2228 O O . PRO B 1 126 ? -0.353 31.328 5.637 1 92.19 126 PRO B O 1
ATOM 2231 N N . PHE B 1 127 ? -0.157 29.219 5.398 1 93.56 127 PHE B N 1
ATOM 2232 C CA . PHE B 1 127 ? 0.034 29.359 3.961 1 93.56 127 PHE B CA 1
ATOM 2233 C C . PHE B 1 127 ? -1.302 29.562 3.254 1 93.56 127 PHE B C 1
ATOM 2235 O O . PHE B 1 127 ? -1.346 30.062 2.125 1 93.56 127 PHE B O 1
ATOM 2242 N N . GLY B 1 128 ? -2.393 29.141 3.844 1 94.94 128 GLY B N 1
ATOM 2243 C CA . GLY B 1 128 ? -3.711 29.312 3.256 1 94.94 128 GLY B CA 1
ATOM 2244 C C . GLY B 1 128 ? -3.955 28.422 2.059 1 94.94 128 GLY B C 1
ATOM 2245 O O . GLY B 1 128 ? -4.672 28.797 1.129 1 94.94 128 GLY B O 1
ATOM 2246 N N . GLU B 1 129 ? -3.344 27.281 2.02 1 95.88 129 GLU B N 1
ATOM 2247 C CA . GLU B 1 129 ? -3.439 26.328 0.917 1 95.88 129 GLU B CA 1
ATOM 2248 C C . GLU B 1 129 ? -4.227 25.078 1.329 1 95.88 129 GLU B C 1
ATOM 2250 O O . GLU B 1 129 ? -4.062 24.578 2.439 1 95.88 129 GLU B O 1
ATOM 2255 N N . SER B 1 130 ? -5.086 24.594 0.462 1 97.12 130 SER B N 1
ATOM 2256 C CA . SER B 1 130 ? -5.891 23.406 0.727 1 97.12 130 SER B CA 1
ATOM 2257 C C . SER B 1 130 ? -5.387 22.219 -0.068 1 97.12 130 SER B C 1
ATOM 2259 O O . SER B 1 130 ? -4.816 22.375 -1.149 1 97.12 130 SER B O 1
ATOM 2261 N N . LEU B 1 131 ? -5.637 21.094 0.529 1 96.94 131 LEU B N 1
ATOM 2262 C CA . LEU B 1 131 ? -5.344 19.875 -0.208 1 96.94 131 LEU B CA 1
ATOM 2263 C C . LEU B 1 131 ? -6.371 19.641 -1.31 1 96.94 131 LEU B C 1
ATOM 2265 O O . LEU B 1 131 ? -7.547 19.984 -1.149 1 96.94 131 LEU B O 1
ATOM 2269 N N . THR B 1 132 ? -5.961 19.062 -2.371 1 95.38 132 THR B N 1
ATOM 2270 C CA . THR B 1 132 ? -6.863 18.812 -3.49 1 95.38 132 THR B CA 1
ATOM 2271 C C . THR B 1 132 ? -6.875 17.328 -3.857 1 95.38 132 THR B C 1
ATOM 2273 O O . THR B 1 132 ? -7.547 16.531 -3.203 1 95.38 132 THR B O 1
ATOM 2276 N N . SER B 1 133 ? -5.988 16.859 -4.793 1 92.62 133 SER B N 1
ATOM 2277 C CA . SER B 1 133 ? -5.957 15.477 -5.227 1 92.62 133 SER B CA 1
ATOM 2278 C C . SER B 1 133 ? -4.66 14.789 -4.812 1 92.62 133 SER B C 1
ATOM 2280 O O . SER B 1 133 ? -3.693 15.461 -4.438 1 92.62 133 SER B O 1
ATOM 2282 N N . THR B 1 134 ? -4.793 13.492 -4.793 1 91.38 134 THR B N 1
ATOM 2283 C CA . THR B 1 134 ? -3.598 12.719 -4.48 1 91.38 134 THR B CA 1
ATOM 2284 C C . THR B 1 134 ? -2.639 12.703 -5.668 1 91.38 134 THR B C 1
ATOM 2286 O O . THR B 1 134 ? -3.047 12.945 -6.805 1 91.38 134 THR B O 1
ATOM 2289 N N . TYR B 1 135 ? -1.498 12.383 -5.457 1 83.69 135 TYR B N 1
ATOM 2290 C CA . TYR B 1 135 ? -0.438 12.422 -6.457 1 83.69 135 TYR B CA 1
ATOM 2291 C C . TYR B 1 135 ? -0.718 11.445 -7.59 1 83.69 135 TYR B C 1
ATOM 2293 O O . TYR B 1 135 ? -0.226 11.617 -8.703 1 83.69 135 TYR B O 1
ATOM 2301 N N . CYS B 1 136 ? -1.401 10.352 -7.359 1 69.38 136 CYS B N 1
ATOM 2302 C CA . CYS B 1 136 ? -1.641 9.32 -8.359 1 69.38 136 CYS B CA 1
ATOM 2303 C C . CYS B 1 136 ? -2.766 9.727 -9.305 1 69.38 136 CYS B C 1
ATOM 2305 O O . CYS B 1 136 ? -2.963 9.094 -10.344 1 69.38 136 CYS B O 1
ATOM 2307 N N . CYS B 1 137 ? -3.604 10.68 -8.961 1 54.72 137 CYS B N 1
ATOM 2308 C CA . CYS B 1 137 ? -4.758 11 -9.789 1 54.72 137 CYS B CA 1
ATOM 2309 C C . CYS B 1 137 ? -4.324 11.641 -11.102 1 54.72 137 CYS B C 1
ATOM 2311 O O . CYS B 1 137 ? -3.557 12.609 -11.102 1 54.72 137 CYS B O 1
ATOM 2313 N N . GLN B 1 138 ? -3.949 10.789 -12.047 1 48.06 138 GLN B N 1
ATOM 2314 C CA . GLN B 1 138 ? -3.699 11.375 -13.359 1 48.06 138 GLN B CA 1
ATOM 2315 C C . GLN B 1 138 ? -4.777 12.391 -13.727 1 48.06 138 GLN B C 1
ATOM 2317 O O . GLN B 1 138 ? -5.969 12.086 -13.656 1 48.06 138 GLN B O 1
ATOM 2322 N N . VAL B 1 139 ? -4.672 13.562 -13.391 1 41.72 139 VAL B N 1
ATOM 2323 C CA . VAL B 1 139 ? -5.566 14.555 -13.969 1 41.72 139 VAL B CA 1
ATOM 2324 C C . VAL B 1 139 ? -5.84 14.211 -15.43 1 41.72 139 VAL B C 1
ATOM 2326 O O . VAL B 1 139 ? -4.91 14.125 -16.234 1 41.72 139 VAL B O 1
ATOM 2329 N N . GLY B 1 140 ? -6.797 13.391 -15.719 1 35.97 140 GLY B N 1
ATOM 2330 C CA . GLY B 1 140 ? -7.164 13.352 -17.125 1 35.97 140 GLY B CA 1
ATOM 2331 C C . GLY B 1 140 ? -6.844 14.641 -17.859 1 35.97 140 GLY B C 1
ATOM 2332 O O . GLY B 1 140 ? -6.957 15.727 -17.281 1 35.97 140 GLY B O 1
ATOM 2333 N N . GLU B 1 141 ? -5.867 14.695 -18.688 1 37.19 141 GLU B N 1
ATOM 2334 C CA . GLU B 1 141 ? -5.949 15.812 -19.625 1 37.19 141 GLU B CA 1
ATOM 2335 C C . GLU B 1 141 ? -7.391 16.297 -19.781 1 37.19 141 GLU B C 1
ATOM 2337 O O . GLU B 1 141 ? -8.328 15.5 -19.703 1 37.19 141 GLU B O 1
ATOM 2342 N N . PRO B 1 142 ? -7.758 17.531 -19.578 1 32.12 142 PRO B N 1
ATOM 2343 C CA . PRO B 1 142 ? -9.117 17.875 -20 1 32.12 142 PRO B CA 1
ATOM 2344 C C . PRO B 1 142 ? -9.578 17.047 -21.203 1 32.12 142 PRO B C 1
ATOM 2346 O O . PRO B 1 142 ? -8.852 16.938 -22.203 1 32.12 142 PRO B O 1
ATOM 2349 N N . ILE B 1 143 ? -10.219 15.977 -21.031 1 33.5 143 ILE B N 1
ATOM 2350 C CA . ILE B 1 143 ? -10.906 15.547 -22.25 1 33.5 143 ILE B CA 1
ATOM 2351 C C . ILE B 1 143 ? -11.289 16.766 -23.078 1 33.5 143 ILE B C 1
ATOM 2353 O O . ILE B 1 143 ? -12.148 17.562 -22.672 1 33.5 143 ILE B O 1
ATOM 2357 N N . THR B 1 144 ? -10.383 17.484 -23.547 1 31.02 144 THR B N 1
ATOM 2358 C CA . THR B 1 144 ? -10.883 18.328 -24.641 1 31.02 144 THR B CA 1
ATOM 2359 C C . THR B 1 144 ? -12.039 17.641 -25.359 1 31.02 144 THR B C 1
ATOM 2361 O O . THR B 1 144 ? -11.898 16.5 -25.828 1 31.02 144 THR B O 1
ATOM 2364 N N . LEU B 1 145 ? -13.258 17.844 -24.859 1 31.38 145 LEU B N 1
ATOM 2365 C CA . LEU B 1 145 ? -14.406 17.625 -25.734 1 31.38 145 LEU B CA 1
ATOM 2366 C C . LEU B 1 145 ? -14 17.719 -27.203 1 31.38 145 LEU B C 1
ATOM 2368 O O . LEU B 1 145 ? -13.562 18.781 -27.672 1 31.38 145 LEU B O 1
ATOM 2372 N N . GLN B 1 146 ? -13.234 16.766 -27.641 1 31 146 GLN B N 1
ATOM 2373 C CA . GLN B 1 146 ? -13.156 16.781 -29.094 1 31 146 GLN B CA 1
ATOM 2374 C C . GLN B 1 146 ? -14.438 17.344 -29.703 1 31 146 GLN B C 1
ATOM 2376 O O . GLN B 1 146 ? -15.539 16.984 -29.281 1 31 146 GLN B O 1
ATOM 2381 N N . SER B 1 147 ? -14.445 18.547 -30.125 1 33.69 147 SER B N 1
ATOM 2382 C CA . SER B 1 147 ? -15.469 19.156 -30.969 1 33.69 147 SER B CA 1
ATOM 2383 C C . SER B 1 147 ? -16.094 18.109 -31.891 1 33.69 147 SER B C 1
ATOM 2385 O O . SER B 1 147 ? -15.398 17.234 -32.406 1 33.69 147 SER B O 1
ATOM 2387 N N . PRO B 1 148 ? -17.344 17.781 -31.672 1 33.56 148 PRO B N 1
ATOM 2388 C CA . PRO B 1 148 ? -18 16.938 -32.688 1 33.56 148 PRO B CA 1
ATOM 2389 C C . PRO B 1 148 ? -17.453 17.172 -34.094 1 33.56 148 PRO B C 1
ATOM 2391 O O . PRO B 1 148 ? -17.156 18.312 -34.469 1 33.56 148 PRO B O 1
ATOM 2394 N N . SER B 1 149 ? -16.547 16.375 -34.5 1 35.97 149 SER B N 1
ATOM 2395 C CA . SER B 1 149 ? -16.234 16.578 -35.906 1 35.97 149 SER B CA 1
ATOM 2396 C C . SER B 1 149 ? -17.484 17.016 -36.688 1 35.97 149 SER B C 1
ATOM 2398 O O . SER B 1 149 ? -18.578 16.531 -36.406 1 35.97 149 SER B O 1
ATOM 2400 N N . PRO B 1 150 ? -17.547 18.188 -37.25 1 35.81 150 PRO B N 1
ATOM 2401 C CA . PRO B 1 150 ? -18.703 18.609 -38.062 1 35.81 150 PRO B CA 1
ATOM 2402 C C . PRO B 1 150 ? -19.25 17.469 -38.938 1 35.81 150 PRO B C 1
ATOM 2404 O O . PRO B 1 150 ? -18.484 16.719 -39.531 1 35.81 150 PRO B O 1
ATOM 2407 N N . LEU B 1 151 ? -20.312 16.797 -38.438 1 35.06 151 LEU B N 1
ATOM 2408 C CA . LEU B 1 151 ? -21.125 15.961 -39.312 1 35.06 151 LEU B CA 1
ATOM 2409 C C . LEU B 1 151 ? -21.172 16.547 -40.719 1 35.06 151 LEU B C 1
ATOM 2411 O O . LEU B 1 151 ? -21.578 17.703 -40.906 1 35.06 151 LEU B O 1
ATOM 2415 N N . HIS B 1 152 ? -20.156 16.281 -41.438 1 34.47 152 HIS B N 1
ATOM 2416 C CA . HIS B 1 152 ? -20.281 16.578 -42.844 1 34.47 152 HIS B CA 1
ATOM 2417 C C . HIS B 1 152 ? -21.641 16.172 -43.406 1 34.47 152 HIS B C 1
ATOM 2419 O O . HIS B 1 152 ? -22.109 15.055 -43.156 1 34.47 152 HIS B O 1
ATOM 2425 N N . THR B 1 153 ? -22.609 17.141 -43.281 1 36.44 153 THR B N 1
ATOM 2426 C CA . THR B 1 153 ? -23.875 17.125 -44.031 1 36.44 153 THR B CA 1
ATOM 2427 C C . THR B 1 153 ? -23.672 16.547 -45.438 1 36.44 153 THR B C 1
ATOM 2429 O O . THR B 1 153 ? -22.984 17.156 -46.25 1 36.44 153 THR B O 1
ATOM 2432 N N . VAL B 1 154 ? -23.438 15.266 -45.531 1 27.33 154 VAL B N 1
ATOM 2433 C CA . VAL B 1 154 ? -23.594 14.68 -46.844 1 27.33 154 VAL B CA 1
ATOM 2434 C C . VAL B 1 154 ? -24.984 14.984 -47.406 1 27.33 154 VAL B C 1
ATOM 2436 O O . VAL B 1 154 ? -25.984 14.562 -46.812 1 27.33 154 VAL B O 1
ATOM 2439 N N . VAL B 1 155 ? -25.109 16.234 -47.844 1 30.31 155 VAL B N 1
ATOM 2440 C CA . VAL B 1 155 ? -26.188 16.594 -48.781 1 30.31 155 VAL B CA 1
ATOM 2441 C C . VAL B 1 155 ? -26.297 15.531 -49.875 1 30.31 155 VAL B C 1
ATOM 2443 O O . VAL B 1 155 ? -25.375 15.336 -50.656 1 30.31 155 VAL B O 1
ATOM 2446 N N . ARG B 1 156 ? -26.922 14.398 -49.375 1 20.8 156 ARG B N 1
ATOM 2447 C CA . ARG B 1 156 ? -27.688 13.867 -50.5 1 20.8 156 ARG B CA 1
ATOM 2448 C C . ARG B 1 156 ? -28.969 14.68 -50.719 1 20.8 156 ARG B C 1
ATOM 2450 O O . ARG B 1 156 ? -29.625 15.07 -49.75 1 20.8 156 ARG B O 1
#

InterPro domains:
  IPR000980 SH2 domain [PF00017] (44-119)
  IPR000980 SH2 domain [PS50001] (44-149)
  IPR000980 SH2 domain [SM00252] (42-125)
  IPR036860 SH2 domain superfamily [G3DSA:3.30.505.10] (42-136)
  IPR036860 SH2 domain superfamily [SSF55550] (42-132)

Sequence (312 aa):
MESTTEGGGGDGRGGGGLRELVLKWFTETQAPLILLHKGNFPDWFQGFTARKEAEDQLRDKPLGCFLIRLSDKAIGYILSYKGQDRCRHFVINQDLAGLFIISGDDQPHHSLTELIEHYRVHPIQPFGESLTSTYCCQVGEPITLQSPSPLHTVVRMESTTEGGGGDGRGGGGLRELVLKWFTETQAPLILLHKGNFPDWFQGFTARKEAEDQLRDKPLGCFLIRLSDKAIGYILSYKGQDRCRHFVINQDLAGLFIISGDDQPHHSLTELIEHYRVHPIQPFGESLTSTYCCQVGEPITLQSPSPLHTVVR

Nearest PDB structures (foldseek):
  2cs0-assembly1_A  TM=9.363E-01  e=1.268E-09  Homo sapiens
  7sa7-assembly1_A  TM=8.080E-01  e=8.468E-07  Homo sapiens
  7sa7-assembly4_D  TM=7.006E-01  e=1.241E-07  Homo sapiens
  7q63-assembly3_CCC  TM=7.375E-01  e=4.027E-07  Homo sapiens
  7q5t-assembly4_DDD  TM=6.677E-01  e=3.558E-07  Homo sapiens

Radius of gyration: 25.76 Å; Cα contacts (8 Å, |Δi|>4): 440; chains: 2; bounding box: 91×75×75 Å

Organism: NCBI:txid62062